Protein AF-A0A7G1NTZ8-F1 (afdb_monomer)

InterPro domains:
  IPR036514 SGNH hydrolase superfamily [G3DSA:3.40.50.1110] (1-209)

Radius of gyration: 17.46 Å; Cα contacts (8 Å, |Δi|>4): 372; chains: 1; bounding box: 44×35×49 Å

Nearest PDB structures (foldseek):
  1ese-assembly1_A  TM=9.972E-01  e=3.006E-27  Streptomyces scabiei
  4hyq-assembly1_A  TM=7.593E-01  e=2.719E-05  Streptomyces albidoflavus
  5mal-assembly2_B  TM=6.600E-01  e=2.632E-04  Streptomyces rimosus
  8ik1-assembly1_A  TM=7.245E-01  e=7.067E-02  Geobacillus sp. PA-3
  4e4p-assembly2_B  TM=4.024E-01  e=1.960E+00  Paenibacillus sp. JDR-2

Sequence (209 aa):
MVVGGMGGNTMGFTSILKQCSDELRKHPLLPGEPVDPDQPAGECRDFLEWEDGKAWLDYRLDQVEGDLEQTLMRMSYFAPDAERVLVGYPRLVPKNTTKCLTAAPGQTELPFADIPQDALPILGQAQKRLDDRMKKAAADNGADFVDLYANTGSNTACDGANRGIGGLTENSKLELFGQPIPWYGHPNEKGRDIQAKRVAAEIETVLNR

Organism: NCBI:txid68278

pLDDT: mean 97.48, std 1.76, range [86.88, 98.88]

Foldseek 3Di:
DAEDEDLCVLLVLLLLLQLQDPVSQPDVVSDDHNPDPVHDNQCSQVLCVDDPNVVSNVVSLVSSLVVLLVVLVVCCVVPVPDAAEYEADAQAAAPPLVLQVDPAVPDPAGLSHRGDSSCRVVSRVSSVSNLVSSVVSCVVSVHHYQRNHVVCNCQHSSVHVSHQWFGLQHFAPDDDPNHGDGSNRPGHPNVVVSSVVSVVVSVVVVVVD

Solvent-accessible surface area (backbone atoms only — not comparable to full-atom values): 11048 Å² total; per-residue (Å²): 104,49,75,51,66,80,45,57,72,64,47,32,53,52,13,54,50,24,24,21,12,70,70,53,66,72,40,81,88,56,66,75,56,36,81,51,77,88,53,59,26,84,48,32,42,59,42,50,71,36,73,69,41,28,52,48,53,53,51,22,50,54,50,27,32,55,54,47,40,53,49,52,52,48,45,44,70,79,37,70,88,41,54,42,36,44,35,48,60,64,29,58,54,38,92,64,58,74,45,41,78,44,44,32,81,97,50,88,58,34,26,57,57,76,40,41,78,81,28,45,63,55,55,36,48,53,52,50,53,49,49,54,37,52,50,47,34,24,57,81,65,76,26,46,69,43,66,30,38,83,72,20,62,71,24,6,28,38,37,41,87,51,29,12,23,29,19,38,75,36,72,39,93,50,66,58,99,90,38,64,39,50,32,63,59,35,64,34,74,59,25,46,51,51,49,52,55,51,50,51,52,48,50,54,53,65,75,71,107

Structure (mmCIF, N/CA/C/O backbone):
data_AF-A0A7G1NTZ8-F1
#
_entry.id   AF-A0A7G1NTZ8-F1
#
loop_
_atom_site.group_PDB
_atom_site.id
_atom_site.type_symbol
_atom_site.label_atom_id
_atom_site.label_alt_id
_atom_site.label_comp_id
_atom_site.label_asym_id
_atom_site.label_entity_id
_atom_site.label_seq_id
_atom_site.pdbx_PDB_ins_code
_atom_site.Cartn_x
_atom_site.Cartn_y
_atom_site.Cartn_z
_atom_site.occupancy
_atom_site.B_iso_or_equiv
_atom_site.auth_seq_id
_atom_site.auth_comp_id
_atom_site.auth_asym_id
_atom_site.auth_atom_id
_atom_site.pdbx_PDB_model_num
ATOM 1 N N . MET A 1 1 ? -10.316 -5.068 22.643 1.00 95.19 1 MET A N 1
ATOM 2 C CA . MET A 1 1 ? -9.806 -4.272 21.509 1.00 95.19 1 MET A CA 1
ATOM 3 C C . MET A 1 1 ? -9.320 -5.207 20.411 1.00 95.19 1 MET A C 1
ATOM 5 O O . MET A 1 1 ? -8.709 -6.223 20.725 1.00 95.19 1 MET A O 1
ATOM 9 N N . VAL A 1 2 ? -9.601 -4.870 19.156 1.00 97.81 2 VAL A N 1
ATOM 10 C CA . VAL A 1 2 ? -9.198 -5.576 17.936 1.00 97.81 2 VAL A CA 1
ATOM 11 C C . VAL A 1 2 ? -8.531 -4.561 17.010 1.00 97.81 2 VAL A C 1
ATOM 13 O O . VAL A 1 2 ? -9.113 -3.518 16.726 1.00 97.81 2 VAL A O 1
ATOM 16 N N . VAL A 1 3 ? -7.314 -4.859 16.552 1.00 98.44 3 VAL A N 1
ATOM 17 C CA . VAL A 1 3 ? -6.504 -3.964 15.712 1.00 98.44 3 VAL A CA 1
ATOM 18 C C . VAL A 1 3 ? -5.945 -4.754 14.537 1.00 98.44 3 VAL A C 1
ATOM 20 O O . VAL A 1 3 ? -5.370 -5.824 14.738 1.00 98.44 3 VAL A O 1
ATOM 23 N N . GLY A 1 4 ? -6.077 -4.241 13.317 1.00 97.62 4 GLY A N 1
ATOM 24 C CA . GLY A 1 4 ? -5.500 -4.904 12.149 1.00 97.62 4 GLY A CA 1
ATOM 25 C C . GLY A 1 4 ? -5.685 -4.135 10.850 1.00 97.62 4 GLY A C 1
ATOM 26 O O . GLY A 1 4 ? -6.557 -3.279 10.744 1.00 97.62 4 GLY A O 1
ATOM 27 N N . GLY A 1 5 ? -4.853 -4.455 9.859 1.00 97.00 5 GLY A N 1
ATOM 28 C CA . GLY A 1 5 ? -4.993 -3.982 8.483 1.00 97.00 5 GLY A CA 1
ATOM 29 C C . GLY A 1 5 ? -5.438 -5.121 7.571 1.00 97.00 5 GLY A C 1
ATOM 30 O O . GLY A 1 5 ? -4.893 -6.222 7.633 1.00 97.00 5 GLY A O 1
ATOM 31 N N . MET A 1 6 ? -6.438 -4.862 6.735 1.00 96.94 6 MET A N 1
ATOM 32 C CA . MET A 1 6 ? -7.024 -5.830 5.806 1.00 96.94 6 MET A CA 1
ATOM 33 C C . MET A 1 6 ? -7.650 -5.104 4.613 1.00 96.94 6 MET A C 1
ATOM 35 O O . MET A 1 6 ? -7.919 -3.910 4.686 1.00 96.94 6 MET A O 1
ATOM 39 N N . GLY A 1 7 ? -7.855 -5.822 3.508 1.00 96.69 7 GLY A N 1
ATOM 40 C CA . GLY A 1 7 ? -8.470 -5.288 2.287 1.00 96.69 7 GLY A CA 1
ATOM 41 C C . GLY A 1 7 ? -7.531 -5.219 1.082 1.00 96.69 7 GLY A C 1
ATOM 42 O O . GLY A 1 7 ? -7.989 -5.423 -0.032 1.00 96.69 7 GLY A O 1
ATOM 43 N N . GLY A 1 8 ? -6.215 -5.053 1.259 1.00 95.50 8 GLY A N 1
ATOM 44 C CA . GLY A 1 8 ? -5.268 -4.969 0.130 1.00 95.50 8 GLY A CA 1
ATOM 45 C C . GLY A 1 8 ? -5.264 -6.210 -0.777 1.00 95.50 8 GLY A C 1
ATOM 46 O O . GLY A 1 8 ? -5.228 -6.094 -2.002 1.00 95.50 8 GLY A O 1
ATOM 47 N N . ASN A 1 9 ? -5.393 -7.403 -0.188 1.00 97.19 9 ASN A N 1
ATOM 48 C CA . ASN A 1 9 ? -5.498 -8.658 -0.943 1.00 97.19 9 ASN A CA 1
ATOM 49 C C . ASN A 1 9 ? -6.877 -8.821 -1.603 1.00 97.19 9 ASN A C 1
ATOM 51 O O . ASN A 1 9 ? -6.952 -9.263 -2.747 1.00 97.19 9 ASN A O 1
ATOM 55 N N . THR A 1 10 ? -7.959 -8.406 -0.934 1.00 97.81 10 THR A N 1
ATOM 56 C CA . THR A 1 10 ? -9.302 -8.352 -1.537 1.00 97.81 10 THR A CA 1
ATOM 57 C C . THR A 1 10 ? -9.340 -7.363 -2.696 1.00 97.81 10 THR A C 1
ATOM 59 O O . THR A 1 10 ? -9.915 -7.666 -3.725 1.00 97.81 10 THR A O 1
ATOM 62 N N . MET A 1 11 ? -8.652 -6.226 -2.620 1.00 97.50 11 MET A N 1
ATOM 63 C CA . MET A 1 11 ? -8.509 -5.329 -3.767 1.00 97.50 11 MET A CA 1
ATOM 64 C C . MET A 1 11 ? -7.748 -6.003 -4.921 1.00 97.50 11 MET A C 1
ATOM 66 O O . MET A 1 11 ? -7.988 -5.703 -6.083 1.00 97.50 11 MET A O 1
ATOM 70 N N . GLY A 1 12 ? -6.847 -6.938 -4.609 1.00 97.69 12 GLY A N 1
ATOM 71 C CA . GLY A 1 12 ? -5.948 -7.551 -5.583 1.00 97.69 12 GLY A CA 1
ATOM 72 C C . GLY A 1 12 ? -4.733 -6.675 -5.875 1.00 97.69 12 GLY A C 1
ATOM 73 O O . GLY A 1 12 ? -4.271 -6.630 -7.010 1.00 97.69 12 GLY A O 1
ATOM 74 N N . PHE A 1 13 ? -4.197 -5.959 -4.878 1.00 97.88 13 PHE A N 1
ATOM 75 C CA . PHE A 1 13 ? -3.072 -5.048 -5.115 1.00 97.88 13 PHE A CA 1
ATOM 76 C C . PHE A 1 13 ? -1.828 -5.776 -5.660 1.00 97.88 13 PHE A C 1
ATOM 78 O O . PHE A 1 13 ? -1.110 -5.232 -6.492 1.00 97.88 13 PHE A O 1
ATOM 85 N N . THR A 1 14 ? -1.600 -7.035 -5.272 1.00 97.81 14 THR A N 1
ATOM 86 C CA . THR A 1 14 ? -0.524 -7.859 -5.849 1.00 97.81 14 THR A CA 1
ATOM 87 C C . THR A 1 14 ? -0.775 -8.206 -7.320 1.00 97.81 14 THR A C 1
ATOM 89 O O . THR A 1 14 ? 0.166 -8.182 -8.109 1.00 97.81 14 THR A O 1
ATOM 92 N N . SER A 1 15 ? -2.031 -8.443 -7.715 1.00 98.19 15 SER A N 1
ATOM 93 C CA . SER A 1 15 ? -2.428 -8.626 -9.118 1.00 98.19 15 SER A CA 1
ATOM 94 C C . SER A 1 15 ? -2.191 -7.372 -9.952 1.00 98.19 15 SER A C 1
ATOM 96 O O . SER A 1 15 ? -1.713 -7.475 -11.074 1.00 98.19 15 SER A O 1
ATOM 98 N N . ILE A 1 16 ? -2.436 -6.185 -9.387 1.00 98.06 16 ILE A N 1
ATOM 99 C CA . ILE A 1 16 ? -2.113 -4.903 -10.032 1.00 98.06 16 ILE A CA 1
ATOM 100 C C . ILE A 1 16 ? -0.597 -4.779 -10.253 1.00 98.06 16 ILE A C 1
ATOM 102 O O . ILE A 1 16 ? -0.157 -4.428 -11.344 1.00 98.06 16 ILE A O 1
ATOM 106 N N . LEU A 1 17 ? 0.218 -5.105 -9.244 1.00 98.31 17 LEU A N 1
ATOM 107 C CA . LEU A 1 17 ? 1.677 -5.065 -9.380 1.00 98.31 17 LEU A CA 1
ATOM 108 C C . LEU A 1 17 ? 2.179 -6.047 -10.451 1.00 98.31 17 LEU A C 1
ATOM 110 O O . LEU A 1 17 ? 3.007 -5.666 -11.273 1.00 98.31 17 LEU A O 1
ATOM 114 N N . LYS A 1 18 ? 1.648 -7.277 -10.487 1.00 98.44 18 LYS A N 1
ATOM 115 C CA . LYS A 1 18 ? 1.969 -8.271 -11.527 1.00 98.44 18 LYS A CA 1
ATOM 116 C C . LYS A 1 18 ? 1.444 -7.885 -12.909 1.00 98.44 18 LYS A C 1
ATOM 118 O O . LYS A 1 18 ? 2.081 -8.215 -13.907 1.00 98.44 18 LYS A O 1
ATOM 123 N N . GLN A 1 19 ? 0.322 -7.168 -12.988 1.00 98.06 19 GLN A N 1
ATOM 124 C CA . GLN A 1 19 ? -0.153 -6.619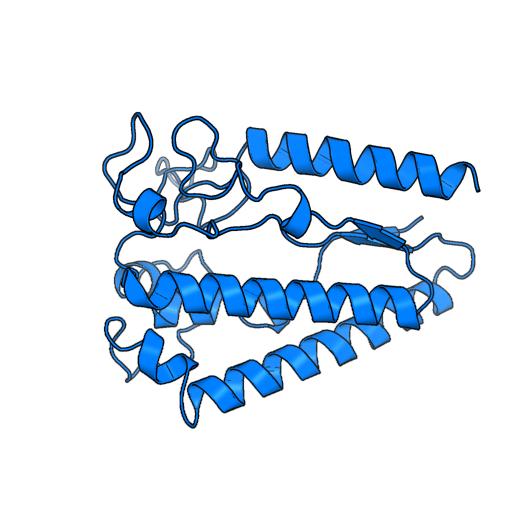 -14.255 1.00 98.06 19 GLN A CA 1
ATOM 125 C C . GLN A 1 19 ? 0.895 -5.685 -14.850 1.00 98.06 19 GLN A C 1
ATOM 127 O O . GLN A 1 19 ? 1.140 -5.762 -16.046 1.00 98.06 19 GLN A O 1
ATOM 132 N N . CYS A 1 20 ? 1.540 -4.872 -14.012 1.00 98.19 20 CYS A N 1
ATOM 133 C CA . CYS A 1 20 ? 2.494 -3.853 -14.434 1.00 98.19 20 CYS A CA 1
ATOM 134 C C . CYS A 1 20 ? 3.962 -4.298 -14.499 1.00 98.19 20 CYS A C 1
ATOM 136 O O . CYS A 1 20 ? 4.806 -3.462 -14.799 1.00 98.19 20 CYS A O 1
ATOM 138 N N . SER A 1 21 ? 4.302 -5.550 -14.190 1.00 98.50 21 SER A N 1
ATOM 139 C CA . SER A 1 21 ? 5.701 -5.986 -14.084 1.00 98.50 21 SER A CA 1
ATOM 140 C C . SER A 1 21 ? 5.871 -7.410 -14.594 1.00 98.50 21 SER A C 1
ATOM 142 O O . SER A 1 21 ? 5.361 -8.357 -13.989 1.00 98.50 21 SER A O 1
ATOM 144 N N . ASP A 1 22 ? 6.624 -7.567 -15.683 1.00 98.12 22 ASP A N 1
ATOM 145 C CA . ASP A 1 22 ? 6.989 -8.885 -16.202 1.00 98.12 22 ASP A CA 1
ATOM 146 C C . ASP A 1 22 ? 7.926 -9.603 -15.231 1.00 98.12 22 ASP A C 1
ATOM 148 O O . ASP A 1 22 ? 7.886 -10.829 -15.113 1.00 98.12 22 ASP A O 1
ATOM 152 N N . GLU A 1 23 ? 8.746 -8.852 -14.493 1.00 97.62 23 GLU A N 1
ATOM 153 C CA . GLU A 1 23 ? 9.580 -9.412 -13.439 1.00 97.62 23 GLU A CA 1
ATOM 154 C C . GLU A 1 23 ? 8.739 -10.038 -12.322 1.00 97.62 23 GLU A C 1
ATOM 156 O O . GLU A 1 23 ? 8.922 -11.211 -11.992 1.00 97.62 23 GLU A O 1
ATOM 161 N N . LEU A 1 24 ? 7.736 -9.328 -11.799 1.00 97.62 24 LEU A N 1
ATOM 162 C CA . LEU A 1 24 ? 6.866 -9.843 -10.740 1.00 97.62 24 LEU A CA 1
ATOM 163 C C . LEU A 1 24 ? 6.006 -11.034 -11.169 1.00 97.62 24 LEU A C 1
ATOM 165 O O . LEU A 1 24 ? 5.691 -11.874 -10.320 1.00 97.62 24 LEU A O 1
ATOM 169 N N . ARG A 1 25 ? 5.667 -11.170 -12.458 1.00 97.44 25 ARG A N 1
ATOM 170 C CA . ARG A 1 25 ? 4.986 -12.372 -12.981 1.00 97.44 25 ARG A CA 1
ATOM 171 C C . ARG A 1 25 ? 5.807 -13.649 -12.752 1.00 97.44 25 ARG A C 1
ATOM 173 O O . ARG A 1 25 ? 5.229 -14.723 -12.620 1.00 97.44 25 ARG A O 1
ATOM 180 N N . LYS A 1 26 ? 7.135 -13.545 -12.619 1.00 96.31 26 LYS A N 1
ATOM 181 C CA . LYS A 1 26 ? 8.047 -14.679 -12.377 1.00 96.31 26 LYS A CA 1
ATOM 182 C C . LYS A 1 26 ? 8.230 -15.018 -10.895 1.00 96.31 26 LYS A C 1
ATOM 184 O O . LYS A 1 26 ? 8.875 -16.019 -10.588 1.00 96.31 26 LYS A O 1
ATOM 189 N N . HIS A 1 27 ? 7.702 -14.214 -9.968 1.00 93.12 27 HIS A N 1
ATOM 190 C CA . HIS A 1 27 ? 7.901 -14.401 -8.528 1.00 93.12 27 HIS A CA 1
ATOM 191 C C . HIS A 1 27 ? 6.741 -15.183 -7.880 1.00 93.12 27 HIS A C 1
ATOM 193 O O . HIS A 1 27 ? 5.697 -14.596 -7.579 1.00 93.12 27 HIS A O 1
ATOM 199 N N . PRO A 1 28 ? 6.910 -16.487 -7.574 1.00 90.00 28 PRO A N 1
ATOM 200 C CA . PRO A 1 28 ? 5.832 -17.321 -7.033 1.00 90.00 28 PRO A CA 1
ATOM 201 C C . PRO A 1 28 ? 5.510 -17.027 -5.560 1.00 90.00 28 PRO A C 1
ATOM 203 O O . PRO A 1 28 ? 4.453 -17.411 -5.071 1.00 90.00 28 PRO A O 1
ATOM 206 N N . LEU A 1 29 ? 6.419 -16.363 -4.837 1.00 93.88 29 LEU A N 1
ATOM 207 C CA . LEU A 1 29 ? 6.232 -16.020 -3.422 1.00 93.88 29 LEU A CA 1
ATOM 208 C C . LEU A 1 29 ? 5.351 -14.782 -3.215 1.00 93.88 29 LEU A C 1
ATOM 210 O O . LEU A 1 29 ? 4.849 -14.577 -2.112 1.00 93.88 29 LEU A O 1
ATOM 214 N N . LEU A 1 30 ? 5.139 -13.979 -4.263 1.00 94.50 30 LEU A N 1
ATOM 215 C CA . LEU A 1 30 ? 4.138 -12.920 -4.268 1.00 94.50 30 LEU A 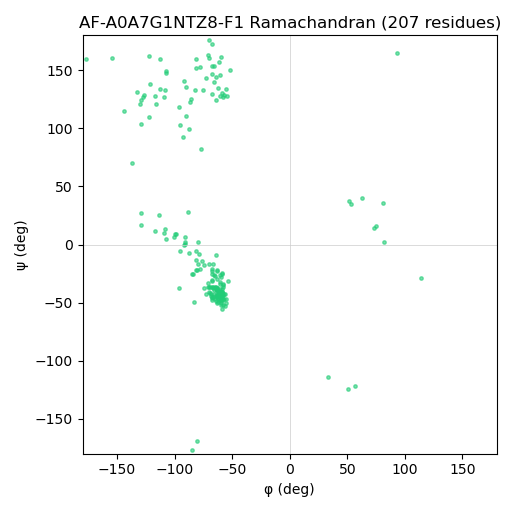CA 1
ATOM 216 C C . LEU A 1 30 ? 2.821 -13.517 -4.797 1.00 94.50 30 LEU A C 1
ATOM 218 O O . LEU A 1 30 ? 2.760 -13.864 -5.979 1.00 94.50 30 LEU A O 1
ATOM 222 N N . PRO A 1 31 ? 1.778 -13.683 -3.964 1.00 95.44 31 PRO A N 1
ATOM 223 C CA . PRO A 1 31 ? 0.554 -14.363 -4.376 1.00 95.44 31 PRO A CA 1
ATOM 224 C C . PRO A 1 31 ? -0.271 -13.546 -5.378 1.00 95.44 31 PRO A C 1
ATOM 226 O O . PRO A 1 31 ? -0.169 -12.319 -5.448 1.00 95.44 31 PRO A O 1
ATOM 229 N N . GLY A 1 32 ? -1.155 -14.242 -6.092 1.00 94.69 32 GLY A N 1
ATOM 230 C CA . GLY A 1 32 ? -2.027 -13.674 -7.120 1.00 94.69 32 GLY A CA 1
ATOM 231 C C . GLY A 1 32 ? -1.422 -13.768 -8.517 1.00 94.69 32 GLY A C 1
ATOM 232 O O . GLY A 1 32 ? -0.228 -14.005 -8.671 1.00 94.69 32 GLY A O 1
ATOM 233 N N . GLU A 1 33 ? -2.257 -13.567 -9.525 1.00 97.06 33 GLU A N 1
ATOM 234 C CA . GLU A 1 33 ? -1.882 -13.516 -10.943 1.00 97.06 33 GLU A CA 1
ATOM 235 C C . GLU A 1 33 ? -2.089 -12.091 -11.476 1.00 97.06 33 GLU A C 1
ATOM 237 O O . GLU A 1 33 ? -2.832 -11.333 -10.838 1.00 97.06 33 GLU A O 1
ATOM 242 N N . PRO A 1 34 ? -1.449 -11.685 -12.591 1.00 97.56 34 PRO A N 1
ATOM 243 C CA . PRO A 1 34 ? -1.855 -10.470 -13.302 1.00 97.56 34 PRO A CA 1
ATOM 244 C C . PRO A 1 34 ? -3.365 -10.497 -13.587 1.00 97.56 34 PRO A C 1
ATOM 246 O O . PRO A 1 34 ? -3.966 -11.564 -13.715 1.00 97.56 34 PRO A O 1
ATOM 249 N N . VAL A 1 35 ? -3.982 -9.317 -13.642 1.00 96.88 35 VAL A N 1
ATOM 250 C CA . VAL A 1 35 ? -5.431 -9.177 -13.865 1.00 96.88 35 VAL A CA 1
ATOM 251 C C . VAL A 1 35 ? -5.821 -9.741 -15.230 1.00 96.88 35 VAL A C 1
ATOM 253 O O . VAL A 1 35 ? -6.789 -10.490 -15.332 1.00 96.88 35 VAL A O 1
ATOM 256 N N . ASP A 1 36 ? -5.028 -9.408 -16.243 1.00 96.62 36 ASP A N 1
ATOM 257 C CA . ASP A 1 36 ? -5.078 -9.956 -17.586 1.00 96.62 36 ASP A CA 1
ATOM 258 C C . ASP A 1 36 ? -3.655 -10.412 -17.978 1.00 96.62 36 ASP A C 1
ATOM 260 O O . ASP A 1 36 ? -2.783 -9.572 -18.242 1.00 96.62 36 ASP A O 1
ATOM 264 N N . PRO A 1 37 ? -3.376 -11.731 -17.961 1.00 95.12 37 PRO A N 1
ATOM 265 C CA . PRO A 1 37 ? -2.052 -12.266 -18.272 1.00 95.12 37 PRO A CA 1
ATOM 266 C C . PRO A 1 37 ? -1.644 -12.075 -19.737 1.00 95.12 37 PRO A C 1
ATOM 268 O O . PRO A 1 37 ? -0.442 -12.071 -20.013 1.00 95.12 37 PRO A O 1
ATOM 271 N N . ASP A 1 38 ? -2.606 -11.908 -20.649 1.00 95.12 38 ASP A N 1
ATOM 272 C CA . ASP A 1 38 ? -2.346 -11.752 -22.082 1.00 95.12 38 ASP A CA 1
ATOM 273 C C . ASP A 1 38 ? -1.949 -10.305 -22.425 1.00 95.12 38 ASP A C 1
ATOM 275 O O . ASP A 1 38 ? -1.267 -10.061 -23.423 1.00 95.12 38 ASP A O 1
ATOM 279 N N . GLN A 1 39 ? -2.310 -9.346 -21.566 1.00 95.50 39 GLN A N 1
ATOM 280 C CA . GLN A 1 39 ? -1.920 -7.943 -21.697 1.00 95.50 39 GLN A CA 1
ATOM 281 C C . GLN A 1 39 ? -0.450 -7.711 -21.289 1.00 95.50 39 GLN A C 1
ATOM 283 O O . GLN A 1 39 ? -0.027 -8.156 -20.208 1.00 95.50 39 GLN A O 1
ATOM 288 N N . PRO A 1 40 ? 0.348 -6.982 -22.096 1.00 96.25 40 PRO A N 1
ATOM 289 C CA . PRO A 1 40 ? 1.741 -6.671 -21.775 1.00 96.25 40 PRO A CA 1
ATOM 290 C C . PRO A 1 40 ? 1.892 -5.804 -20.519 1.00 96.25 40 PRO A C 1
ATOM 292 O O . PRO A 1 40 ? 1.120 -4.870 -20.295 1.00 96.25 40 PRO A O 1
ATOM 295 N N . ALA A 1 41 ? 2.950 -6.031 -19.732 1.00 96.44 41 ALA A N 1
ATOM 296 C CA . ALA A 1 41 ? 3.227 -5.222 -18.541 1.00 96.44 41 ALA A CA 1
ATOM 297 C C . ALA A 1 41 ? 3.444 -3.729 -18.846 1.00 96.44 41 ALA A C 1
ATOM 299 O O . ALA A 1 41 ? 3.023 -2.863 -18.076 1.00 96.44 41 ALA A O 1
ATOM 300 N N . GLY A 1 42 ? 4.040 -3.428 -20.00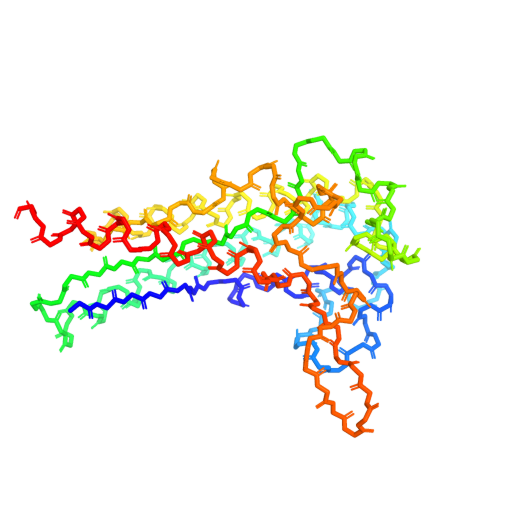3 1.00 95.38 42 GLY A N 1
ATOM 301 C CA . GLY A 1 42 ? 4.264 -2.061 -20.479 1.00 95.38 42 GLY A CA 1
ATOM 302 C C . GLY A 1 42 ? 2.984 -1.255 -20.732 1.00 95.38 42 GLY A C 1
ATOM 303 O O . GLY A 1 42 ? 3.029 -0.031 -20.674 1.00 95.38 42 GLY A O 1
ATOM 304 N N . GLU A 1 43 ? 1.847 -1.920 -20.955 1.00 95.69 43 GLU A N 1
ATOM 305 C CA . GLU A 1 43 ? 0.546 -1.294 -21.250 1.00 95.69 43 GLU A CA 1
ATOM 306 C C . GLU A 1 43 ? -0.354 -1.202 -20.001 1.00 95.69 43 GLU A C 1
ATOM 308 O O . GLU A 1 43 ? -1.523 -0.828 -20.073 1.00 95.69 43 GLU A O 1
ATOM 313 N N . CYS A 1 44 ? 0.192 -1.507 -18.817 1.00 95.62 44 CYS A N 1
ATOM 314 C CA . CYS A 1 44 ? -0.574 -1.583 -17.572 1.00 95.62 44 CYS A CA 1
ATOM 315 C C . CYS A 1 44 ? -1.312 -0.291 -17.211 1.00 95.62 44 CYS A C 1
ATOM 317 O O . CYS A 1 44 ? -2.405 -0.338 -16.647 1.00 95.62 44 CYS A O 1
ATOM 319 N N . ARG A 1 45 ? -0.719 0.868 -17.524 1.00 95.38 45 ARG A N 1
ATOM 320 C CA . ARG A 1 45 ? -1.367 2.161 -17.303 1.00 95.38 45 ARG A CA 1
ATOM 321 C C . ARG A 1 45 ? -2.689 2.226 -18.064 1.00 95.38 45 ARG A C 1
ATOM 323 O O . ARG A 1 45 ? -3.723 2.454 -17.444 1.00 95.38 45 ARG A O 1
ATOM 330 N N . ASP A 1 46 ? -2.638 2.003 -19.374 1.00 95.50 46 ASP A N 1
ATOM 331 C CA . ASP A 1 46 ? -3.813 2.087 -20.234 1.00 95.50 46 ASP A CA 1
ATOM 332 C C . ASP A 1 46 ? -4.846 1.033 -19.820 1.00 95.50 46 ASP A C 1
ATOM 334 O O . ASP A 1 46 ? -6.016 1.356 -19.627 1.00 95.50 46 ASP A O 1
ATOM 338 N N . PHE A 1 47 ? -4.410 -0.196 -19.544 1.00 95.25 47 PHE A N 1
ATOM 339 C CA . PHE A 1 47 ? -5.301 -1.243 -19.050 1.00 95.25 47 PHE A CA 1
ATOM 340 C C . PHE A 1 47 ? -6.064 -0.829 -17.777 1.00 95.25 47 PHE A C 1
ATOM 342 O O . PHE A 1 47 ? -7.277 -0.998 -17.700 1.00 95.25 47 PHE A O 1
ATOM 349 N N . LEU A 1 48 ? -5.388 -0.259 -16.773 1.00 94.81 48 LEU A N 1
ATOM 350 C CA . LEU A 1 48 ? -6.027 0.128 -15.506 1.00 94.81 48 LEU A CA 1
ATOM 351 C C . LEU A 1 48 ? -6.840 1.431 -15.593 1.00 94.81 48 LEU A C 1
ATOM 353 O O . LEU A 1 48 ? -7.694 1.673 -14.734 1.00 94.81 48 LEU A O 1
ATOM 357 N N . GLU A 1 49 ? -6.575 2.284 -16.585 1.00 93.88 49 GLU A N 1
ATOM 358 C CA . GLU A 1 49 ? -7.324 3.525 -16.817 1.00 93.88 49 GLU A CA 1
ATOM 359 C C . GLU A 1 49 ? -8.595 3.311 -17.653 1.00 93.88 49 GLU A C 1
ATOM 361 O O . GLU A 1 49 ? -9.552 4.079 -17.502 1.00 93.88 49 GLU A O 1
ATOM 366 N N . TRP A 1 50 ? -8.644 2.267 -18.485 1.00 92.56 50 TRP A N 1
ATOM 367 C CA . TRP A 1 50 ? -9.698 2.071 -19.483 1.00 92.56 50 TRP A CA 1
ATOM 368 C C . TRP A 1 50 ? -10.450 0.740 -19.332 1.00 92.56 50 TRP A C 1
ATOM 370 O O . TRP A 1 50 ? -10.014 -0.173 -18.638 1.00 92.56 50 TRP A O 1
ATOM 380 N N . GLU A 1 51 ? -11.628 0.686 -19.967 1.00 86.88 51 GLU A N 1
ATOM 381 C CA . GLU A 1 51 ? -12.476 -0.501 -20.177 1.00 86.88 51 GLU A CA 1
ATOM 382 C C . GLU A 1 51 ? -12.432 -1.541 -19.039 1.00 86.88 51 GLU A C 1
ATOM 384 O O . GLU A 1 51 ? -12.882 -1.257 -17.922 1.00 86.88 51 GLU A O 1
ATOM 389 N N . ASP A 1 52 ? -11.909 -2.733 -19.324 1.00 92.38 52 ASP A N 1
ATOM 390 C CA . ASP A 1 52 ? -11.984 -3.900 -18.451 1.00 92.38 52 ASP A CA 1
ATOM 391 C C . ASP A 1 52 ? -11.128 -3.759 -17.190 1.00 92.38 52 ASP A C 1
ATOM 393 O O . ASP A 1 52 ? -11.590 -4.103 -16.101 1.00 92.38 52 ASP A O 1
ATOM 397 N N . GLY A 1 53 ? -9.914 -3.207 -17.282 1.00 94.56 53 GLY A N 1
ATOM 398 C CA . GLY A 1 53 ? -9.051 -3.039 -16.110 1.00 94.56 53 GLY A CA 1
ATOM 399 C C . GLY A 1 53 ? -9.564 -1.955 -15.162 1.00 94.56 53 GLY A C 1
ATOM 400 O O . GLY A 1 53 ? -9.541 -2.140 -13.938 1.00 94.56 53 GLY A O 1
ATOM 401 N N . LYS A 1 54 ? -10.137 -0.868 -15.697 1.00 95.50 54 LYS A N 1
ATOM 402 C CA . LYS A 1 54 ? -10.846 0.129 -14.884 1.00 95.50 54 LYS A CA 1
ATOM 403 C C . LYS A 1 54 ? -12.082 -0.469 -14.210 1.00 95.50 54 LYS A C 1
ATOM 405 O O . LYS A 1 54 ? -12.269 -0.270 -13.007 1.00 95.50 54 LYS A O 1
ATOM 410 N N . ALA A 1 55 ? -12.926 -1.177 -14.963 1.00 97.00 55 ALA A N 1
ATOM 411 C CA . ALA A 1 55 ? -14.134 -1.803 -14.427 1.00 97.00 55 ALA A CA 1
ATOM 412 C C . ALA A 1 55 ? -13.796 -2.848 -13.353 1.00 97.00 55 ALA A C 1
ATOM 414 O O . ALA A 1 55 ? -14.440 -2.888 -12.302 1.00 97.00 55 ALA A O 1
ATOM 415 N N . TRP A 1 56 ? -12.741 -3.635 -13.574 1.00 97.81 56 TRP A N 1
ATOM 416 C CA . TRP A 1 56 ? -12.204 -4.572 -12.595 1.00 97.81 56 TRP A CA 1
ATOM 417 C C . TRP A 1 56 ? -11.766 -3.851 -11.318 1.00 97.81 56 TRP A C 1
ATOM 419 O O . TRP A 1 56 ? -12.199 -4.226 -10.231 1.00 97.81 56 TRP A O 1
ATOM 429 N N . LEU A 1 57 ? -10.972 -2.781 -11.423 1.00 97.56 57 LEU A N 1
ATOM 430 C CA . LEU A 1 57 ? -10.500 -2.031 -10.256 1.00 97.56 57 LEU A CA 1
ATOM 431 C C . LEU A 1 57 ? -11.662 -1.433 -9.450 1.00 97.56 57 LEU A C 1
ATOM 433 O O . LEU A 1 57 ? -11.659 -1.498 -8.219 1.00 97.56 57 LEU A O 1
ATOM 437 N N . ASP A 1 58 ? -12.651 -0.860 -10.139 1.00 97.38 58 ASP A N 1
ATOM 438 C CA . ASP A 1 58 ? -13.851 -0.292 -9.523 1.00 97.38 58 ASP A CA 1
ATOM 439 C C . ASP A 1 58 ? -14.637 -1.383 -8.770 1.00 97.38 58 ASP A C 1
ATOM 441 O O . ASP A 1 58 ? -14.930 -1.221 -7.584 1.00 97.38 58 ASP A O 1
ATOM 445 N N . TYR A 1 59 ? -14.853 -2.541 -9.402 1.00 98.12 59 TYR A N 1
ATOM 446 C CA . TYR A 1 59 ? -15.502 -3.696 -8.779 1.00 98.12 59 TYR A CA 1
ATOM 447 C C . TYR A 1 59 ? -14.751 -4.205 -7.541 1.00 98.12 59 TYR A C 1
ATOM 449 O O . TYR A 1 59 ? -15.361 -4.445 -6.499 1.00 98.12 59 TYR A O 1
ATOM 457 N N . ARG A 1 60 ? -13.421 -4.347 -7.613 1.00 98.44 60 ARG A N 1
ATOM 458 C CA . ARG A 1 60 ? -12.615 -4.823 -6.476 1.00 98.44 60 ARG A CA 1
ATOM 459 C C . ARG A 1 60 ? -12.656 -3.855 -5.298 1.00 98.44 60 ARG A C 1
ATOM 461 O O . ARG A 1 60 ? -12.683 -4.300 -4.155 1.00 98.44 60 ARG A O 1
ATOM 468 N N . LEU A 1 61 ? -12.678 -2.548 -5.550 1.00 98.12 61 LEU A N 1
ATOM 469 C CA . LEU A 1 61 ? -12.809 -1.543 -4.493 1.00 98.12 61 LEU A CA 1
ATOM 470 C C . LEU A 1 61 ? -14.178 -1.596 -3.805 1.00 98.12 61 LEU A C 1
ATOM 472 O O . LEU A 1 61 ? -14.238 -1.443 -2.586 1.00 98.12 61 LEU A O 1
ATOM 476 N N . ASP A 1 62 ? -15.248 -1.850 -4.555 1.00 98.00 62 ASP A N 1
ATOM 477 C CA . ASP A 1 62 ? -16.584 -2.026 -3.979 1.00 98.00 62 ASP A CA 1
ATOM 478 C C . ASP A 1 62 ? -16.678 -3.340 -3.177 1.00 98.00 62 ASP A C 1
ATOM 480 O O . ASP A 1 62 ? -17.258 -3.364 -2.091 1.00 98.00 62 ASP A O 1
ATOM 484 N N . GLN A 1 63 ? -16.023 -4.416 -3.639 1.00 98.44 63 GLN A N 1
ATOM 485 C CA . GLN A 1 63 ? -15.885 -5.651 -2.854 1.00 98.44 63 GLN A CA 1
ATOM 486 C C . GLN A 1 63 ? -15.129 -5.428 -1.541 1.00 98.44 63 GLN A C 1
ATOM 488 O O . GLN A 1 63 ? -15.541 -5.945 -0.508 1.00 98.44 63 GLN A O 1
ATOM 493 N N . VAL A 1 64 ? -14.041 -4.649 -1.560 1.00 98.44 64 VAL A N 1
ATOM 494 C CA . VAL A 1 64 ? -13.293 -4.313 -0.340 1.00 98.44 64 VAL A CA 1
ATOM 495 C C . VAL A 1 64 ? -14.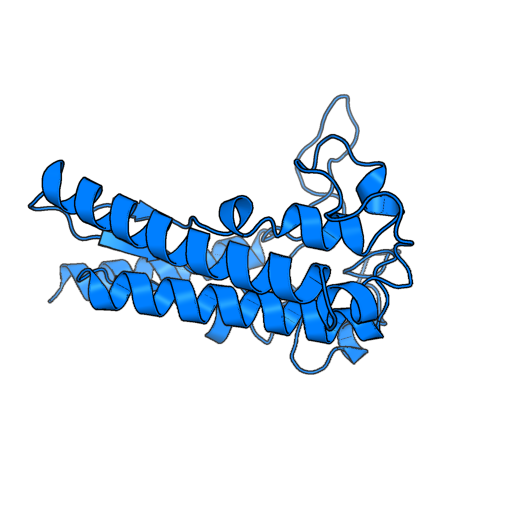183 -3.606 0.674 1.00 98.44 64 VAL A C 1
ATOM 497 O O . VAL A 1 64 ? -14.148 -3.970 1.846 1.00 98.44 64 VAL A O 1
ATOM 500 N N . GLU A 1 65 ? -14.965 -2.613 0.246 1.00 97.38 65 GLU A N 1
ATOM 501 C CA . GLU A 1 65 ? -15.882 -1.896 1.139 1.00 97.38 65 GLU A CA 1
ATOM 502 C C . GLU A 1 65 ? -16.872 -2.873 1.792 1.00 97.38 65 GLU A C 1
ATOM 504 O O . GLU A 1 65 ? -16.915 -2.963 3.018 1.00 97.38 65 GLU A O 1
ATOM 509 N N . GLY A 1 66 ? -17.559 -3.699 0.994 1.00 98.12 66 GLY A N 1
ATOM 510 C CA . GLY A 1 66 ? -18.525 -4.674 1.510 1.00 98.12 66 GLY A CA 1
ATOM 511 C C . GLY A 1 66 ? -17.918 -5.754 2.420 1.00 98.12 66 GLY A C 1
ATOM 512 O O . GLY A 1 66 ? -18.530 -6.145 3.418 1.00 98.12 66 GLY A O 1
ATOM 513 N N . ASP A 1 67 ? -16.708 -6.235 2.123 1.00 98.56 67 ASP A N 1
ATOM 514 C CA . ASP A 1 67 ? -16.008 -7.220 2.959 1.00 98.56 67 ASP A CA 1
ATOM 515 C C . ASP A 1 67 ? -15.548 -6.613 4.296 1.00 98.56 67 ASP A C 1
ATOM 517 O O . ASP A 1 67 ? -15.603 -7.274 5.343 1.00 98.56 67 ASP A O 1
ATOM 521 N N . LEU A 1 68 ? -15.116 -5.347 4.286 1.00 98.56 68 LEU A N 1
ATOM 522 C CA . LEU A 1 68 ? -14.741 -4.615 5.496 1.00 98.56 68 LEU A CA 1
ATOM 523 C C . LEU A 1 68 ? -15.958 -4.347 6.382 1.00 98.56 68 LEU A C 1
ATOM 525 O O . LEU A 1 68 ? -15.888 -4.621 7.581 1.00 98.56 68 LEU A O 1
ATOM 529 N N . GLU A 1 69 ? -17.075 -3.890 5.811 1.00 98.06 69 GLU A N 1
ATOM 530 C CA . GLU A 1 69 ? -18.339 -3.711 6.539 1.00 98.06 69 GLU A CA 1
ATOM 531 C C . GLU A 1 69 ? -18.766 -5.015 7.223 1.00 98.06 69 GLU A C 1
ATOM 533 O O . GLU A 1 69 ? -18.988 -5.056 8.436 1.00 98.06 69 GLU A O 1
ATOM 538 N N . GLN A 1 70 ? -18.794 -6.125 6.476 1.00 98.19 70 GLN A N 1
ATOM 539 C CA . GLN A 1 70 ? -19.130 -7.437 7.031 1.00 98.19 70 GLN A CA 1
ATOM 540 C C . GLN A 1 70 ? -18.185 -7.863 8.153 1.00 98.19 70 GLN A C 1
ATOM 542 O O . GLN A 1 70 ? -18.627 -8.421 9.163 1.00 98.19 70 GLN A O 1
ATOM 547 N N . THR A 1 71 ? -16.888 -7.609 7.999 1.00 98.19 71 THR A N 1
ATOM 548 C CA . THR A 1 71 ? -15.894 -7.955 9.014 1.00 98.19 71 THR A CA 1
ATOM 549 C C . THR A 1 71 ? -16.090 -7.136 10.290 1.00 98.19 71 THR A C 1
ATOM 551 O O . THR A 1 71 ? -16.119 -7.707 11.382 1.00 98.19 71 THR A O 1
ATOM 554 N N . LEU A 1 72 ? -16.300 -5.824 10.174 1.00 98.00 72 LEU A N 1
ATOM 555 C CA . LEU A 1 72 ? -16.514 -4.929 11.315 1.00 98.00 72 LEU A CA 1
ATOM 556 C C . LEU A 1 72 ? -17.835 -5.214 12.044 1.00 98.00 72 LEU A C 1
ATOM 558 O O . LEU A 1 72 ? -17.867 -5.168 13.280 1.00 98.00 72 LEU A O 1
ATOM 562 N N . MET A 1 73 ? -18.897 -5.573 11.312 1.00 97.00 73 MET A N 1
ATOM 563 C CA . MET A 1 73 ? -20.156 -6.051 11.895 1.00 97.00 73 MET A CA 1
ATOM 564 C C . MET A 1 73 ? -19.958 -7.363 12.663 1.00 97.00 73 MET A C 1
ATOM 566 O O . MET A 1 73 ? -20.425 -7.500 13.793 1.00 97.00 73 MET A O 1
ATOM 570 N N . ARG A 1 74 ? -19.216 -8.325 12.097 1.00 97.88 74 ARG A N 1
ATOM 571 C CA . ARG A 1 74 ? -18.905 -9.593 12.780 1.00 97.88 74 ARG A CA 1
ATOM 572 C C . ARG A 1 74 ? -18.066 -9.374 14.036 1.00 97.88 74 ARG A C 1
ATOM 574 O O . ARG A 1 74 ? -18.327 -10.025 15.042 1.00 97.88 74 ARG A O 1
ATOM 581 N N . MET A 1 75 ? -17.100 -8.456 14.008 1.00 97.50 75 MET A N 1
ATOM 582 C CA . MET A 1 75 ? -16.337 -8.084 15.205 1.00 97.50 75 MET A CA 1
ATOM 583 C C . MET A 1 75 ? -17.260 -7.556 16.306 1.00 97.50 75 MET A C 1
ATOM 585 O O . MET A 1 75 ? -17.142 -8.004 17.440 1.00 97.50 75 MET A O 1
ATOM 589 N N . SER A 1 76 ? -18.214 -6.681 15.970 1.00 96.25 76 SER A N 1
ATOM 590 C CA . SER A 1 76 ? -19.210 -6.190 16.933 1.00 96.25 76 SER A CA 1
ATOM 591 C C . SER A 1 76 ? -20.119 -7.307 17.458 1.00 96.25 76 SER A C 1
ATOM 593 O O . SER A 1 76 ? -20.433 -7.334 18.641 1.00 96.25 76 SER A O 1
ATOM 595 N N . TYR A 1 77 ? -20.494 -8.274 16.620 1.00 97.75 77 TYR A N 1
ATOM 596 C CA . TYR A 1 77 ? -21.303 -9.411 17.055 1.00 97.75 77 TYR A CA 1
ATOM 597 C C . TYR A 1 77 ? -20.557 -10.345 18.025 1.00 97.75 77 TYR A C 1
ATOM 599 O O . TYR A 1 77 ? -21.101 -10.732 19.057 1.00 97.75 77 TYR A O 1
ATOM 607 N N . PHE A 1 78 ? -19.319 -10.731 17.700 1.00 98.50 78 PHE A N 1
ATOM 608 C CA . PHE A 1 78 ? -18.552 -11.700 18.494 1.00 98.50 78 PHE A CA 1
ATOM 609 C C . PHE A 1 78 ? -17.822 -11.080 19.689 1.00 98.50 78 PHE A C 1
ATOM 611 O O . PHE A 1 78 ? -17.533 -11.782 20.656 1.00 98.50 78 PHE A O 1
ATOM 618 N N . ALA A 1 79 ? -17.503 -9.791 19.619 1.00 98.00 79 ALA A N 1
ATOM 619 C CA . ALA A 1 79 ? -16.814 -9.049 20.663 1.00 98.00 79 ALA A CA 1
ATOM 620 C C . ALA A 1 79 ? -17.484 -7.672 20.844 1.00 98.00 79 ALA A C 1
ATOM 622 O O . ALA A 1 79 ? -16.892 -6.653 20.484 1.00 98.00 79 ALA A O 1
ATOM 623 N N . PRO A 1 80 ? -18.718 -7.627 21.386 1.00 96.94 80 PRO A N 1
ATOM 624 C CA . PRO A 1 80 ? -19.517 -6.399 21.471 1.00 96.94 80 PRO A CA 1
ATOM 625 C C . PRO A 1 80 ? -18.856 -5.283 22.282 1.00 96.94 80 PRO A C 1
ATOM 627 O O . PRO A 1 80 ? -19.055 -4.113 21.971 1.00 96.94 80 PRO A O 1
ATOM 630 N N . ASP A 1 81 ? -18.016 -5.638 23.254 1.00 96.88 81 ASP A N 1
ATOM 631 C CA . ASP A 1 81 ? -17.293 -4.683 24.102 1.00 96.88 81 ASP A CA 1
ATOM 632 C C . ASP A 1 81 ? -15.909 -4.305 23.540 1.00 96.88 81 ASP A C 1
ATOM 634 O O . ASP A 1 81 ? -15.127 -3.605 24.187 1.00 96.88 81 ASP A O 1
ATOM 638 N N . ALA A 1 82 ? -15.529 -4.824 22.367 1.00 97.50 82 ALA A N 1
ATOM 639 C CA . ALA A 1 82 ? -14.214 -4.562 21.807 1.00 97.50 82 ALA A CA 1
ATOM 640 C C . ALA A 1 82 ? -14.184 -3.270 20.993 1.00 97.50 82 ALA A C 1
ATOM 642 O O . ALA A 1 82 ? -14.853 -3.137 19.971 1.00 97.50 82 ALA A O 1
ATOM 643 N N . GLU A 1 83 ? -13.252 -2.397 21.364 1.00 98.00 83 GLU A N 1
ATOM 644 C CA . GLU A 1 83 ? -12.820 -1.317 20.484 1.00 98.00 83 GLU A CA 1
ATOM 645 C C . GLU A 1 83 ? -12.193 -1.858 19.203 1.00 98.00 83 GLU A C 1
ATOM 647 O O . GLU A 1 83 ? -11.380 -2.786 19.261 1.00 98.00 83 GLU A O 1
ATOM 652 N N . ARG A 1 84 ? -12.574 -1.299 18.054 1.00 98.12 84 ARG A N 1
ATOM 653 C CA . ARG A 1 84 ? -12.175 -1.772 16.722 1.00 98.12 84 ARG A CA 1
ATOM 654 C C . ARG A 1 84 ? -11.352 -0.688 16.044 1.00 98.12 84 ARG A C 1
ATOM 656 O O . ARG A 1 84 ? -11.854 0.408 15.837 1.00 98.12 84 ARG A O 1
ATOM 663 N N . VAL A 1 85 ? -10.115 -1.017 15.680 1.00 98.69 85 VAL A N 1
ATOM 664 C CA . VAL A 1 85 ? -9.184 -0.099 15.016 1.00 98.69 85 VAL A CA 1
ATOM 665 C C . VAL A 1 85 ? -8.743 -0.706 13.685 1.00 98.69 85 VAL A C 1
ATOM 667 O O . VAL A 1 85 ? -7.997 -1.692 13.653 1.00 98.69 85 VAL A O 1
ATOM 670 N N . LEU A 1 86 ? -9.195 -0.119 12.578 1.00 98.81 86 LEU A N 1
ATOM 671 C CA . LEU A 1 86 ? -8.772 -0.498 11.233 1.00 98.81 86 LEU A CA 1
ATOM 672 C C . LEU A 1 86 ? -7.502 0.275 10.859 1.00 98.81 86 LEU A C 1
ATOM 674 O O . LEU A 1 86 ? -7.469 1.503 10.862 1.00 98.81 86 LEU A O 1
ATOM 678 N N . VAL A 1 87 ? -6.435 -0.443 10.524 1.00 98.88 87 VAL A N 1
ATOM 679 C CA . VAL A 1 87 ? -5.146 0.152 10.159 1.00 98.88 87 VAL A CA 1
ATOM 680 C C . VAL A 1 87 ? -5.041 0.247 8.639 1.00 98.88 87 VAL A C 1
ATOM 682 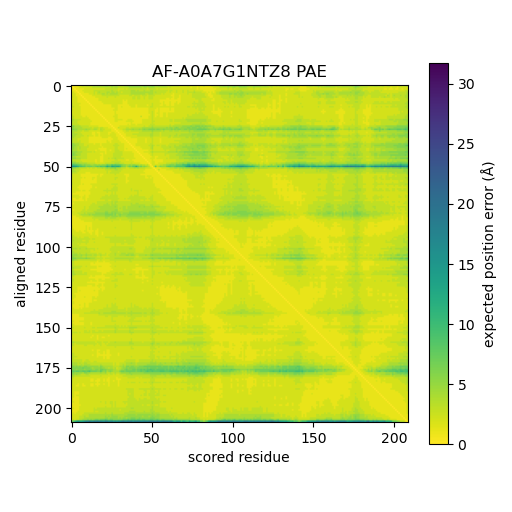O O . VAL A 1 87 ? -5.057 -0.775 7.952 1.00 98.88 87 VAL A O 1
ATOM 685 N N . GLY A 1 88 ? -4.926 1.470 8.112 1.00 98.81 88 GLY A N 1
ATOM 686 C CA . GLY A 1 88 ? -4.692 1.725 6.689 1.00 98.81 88 GLY A CA 1
ATOM 687 C C . GLY A 1 88 ? -3.305 1.272 6.226 1.00 98.81 88 GLY A C 1
ATOM 688 O O . GLY A 1 88 ? -2.452 0.906 7.029 1.00 98.81 88 GLY A O 1
ATOM 689 N N . TYR A 1 89 ? -3.044 1.320 4.921 1.00 98.81 89 TYR A N 1
ATOM 690 C CA . TYR A 1 89 ? -1.733 0.969 4.362 1.00 98.81 89 TYR A CA 1
ATOM 691 C C . TYR A 1 89 ? -0.823 2.205 4.238 1.00 98.81 89 TYR A C 1
ATOM 693 O O . TYR A 1 89 ? -1.296 3.273 3.848 1.00 98.81 89 TYR A O 1
ATOM 701 N N . PRO A 1 90 ? 0.489 2.100 4.529 1.00 98.81 90 PRO A N 1
ATOM 702 C CA . PRO A 1 90 ? 1.424 3.191 4.282 1.00 98.81 90 PRO A CA 1
ATOM 703 C C . PRO A 1 90 ? 1.600 3.423 2.779 1.00 98.81 90 PRO A C 1
ATOM 705 O O . PRO A 1 90 ? 1.567 2.493 1.976 1.00 98.81 90 PRO A O 1
ATOM 708 N N . ARG A 1 91 ? 1.806 4.678 2.395 1.00 98.88 91 ARG A N 1
ATOM 709 C CA . ARG A 1 91 ? 1.889 5.127 1.010 1.00 98.88 91 ARG A CA 1
ATOM 710 C C . ARG A 1 91 ? 3.093 4.523 0.286 1.00 98.88 91 ARG A C 1
ATOM 712 O O . ARG A 1 91 ? 4.233 4.716 0.699 1.00 98.88 91 ARG A O 1
ATOM 719 N N . LEU A 1 92 ? 2.832 3.857 -0.837 1.00 98.75 92 LEU A N 1
ATOM 720 C CA . LEU A 1 92 ? 3.842 3.198 -1.668 1.00 98.75 92 LEU A CA 1
ATOM 721 C C . LEU A 1 92 ? 4.521 4.169 -2.632 1.00 98.75 92 LEU A C 1
ATOM 723 O O . LEU A 1 92 ? 5.748 4.207 -2.702 1.00 98.75 92 LEU A O 1
ATOM 727 N N . VAL A 1 93 ? 3.721 4.957 -3.359 1.00 98.75 93 VAL A N 1
ATOM 728 C CA . VAL A 1 93 ? 4.181 5.868 -4.417 1.00 98.75 93 VAL A CA 1
ATOM 729 C C . VAL A 1 93 ? 4.044 7.325 -3.952 1.00 98.75 93 VAL A C 1
ATOM 731 O O . VAL A 1 93 ? 2.951 7.741 -3.541 1.00 98.75 93 VAL A O 1
ATOM 734 N N . PRO A 1 94 ? 5.107 8.150 -4.008 1.00 98.50 94 PRO A N 1
ATOM 735 C CA . PRO A 1 94 ? 5.028 9.558 -3.624 1.00 98.50 94 PRO A CA 1
ATOM 736 C C . PRO A 1 94 ? 4.233 10.379 -4.643 1.00 98.50 94 PRO A C 1
ATOM 738 O O . PRO A 1 94 ? 4.047 9.983 -5.787 1.00 98.50 94 PRO A O 1
ATOM 741 N N . LYS A 1 95 ? 3.796 11.586 -4.251 1.00 97.75 95 LYS A N 1
ATOM 742 C CA . LYS A 1 95 ? 3.125 12.515 -5.185 1.00 97.75 95 LYS A CA 1
ATOM 743 C C . LYS A 1 95 ? 4.038 12.894 -6.354 1.00 97.75 95 LYS A C 1
ATOM 745 O O . LYS A 1 95 ? 3.569 13.039 -7.474 1.00 97.75 95 LYS A O 1
ATOM 750 N N . ASN A 1 96 ? 5.328 13.079 -6.074 1.00 98.12 96 ASN A N 1
ATOM 751 C CA . ASN A 1 96 ? 6.333 13.311 -7.099 1.00 98.12 96 ASN A CA 1
ATOM 752 C C . ASN A 1 96 ? 6.963 11.976 -7.520 1.00 98.12 96 ASN A C 1
ATOM 754 O O . ASN A 1 96 ? 7.932 11.535 -6.899 1.00 98.12 96 ASN A O 1
ATOM 758 N N . THR A 1 97 ? 6.419 11.350 -8.563 1.00 98.44 97 THR A N 1
ATOM 759 C CA . THR A 1 97 ? 6.887 10.046 -9.056 1.00 98.44 97 THR A CA 1
ATOM 760 C C . THR A 1 97 ? 8.287 10.096 -9.656 1.00 98.44 97 THR A C 1
ATOM 762 O O . THR A 1 97 ? 8.930 9.056 -9.739 1.00 98.44 97 THR A O 1
ATOM 7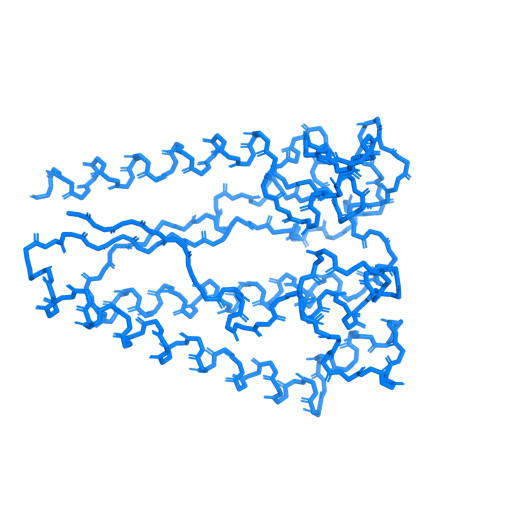65 N N . THR A 1 98 ? 8.827 11.272 -10.005 1.00 98.44 98 THR A N 1
ATOM 766 C CA . THR A 1 98 ? 10.203 11.368 -10.532 1.00 98.44 98 THR A CA 1
ATOM 767 C C . THR A 1 98 ? 11.252 10.916 -9.519 1.00 98.44 98 THR A C 1
ATOM 769 O O . THR A 1 98 ? 12.326 10.479 -9.914 1.00 98.44 98 THR A O 1
ATOM 772 N N . LYS A 1 99 ? 10.926 10.919 -8.218 1.00 98.38 99 LYS A N 1
ATOM 773 C CA . LYS A 1 99 ? 11.778 10.322 -7.180 1.00 98.38 99 LYS A CA 1
ATOM 774 C C . LYS A 1 99 ? 12.015 8.821 -7.383 1.00 98.38 99 LYS A C 1
ATOM 776 O O . LYS A 1 99 ? 13.020 8.303 -6.916 1.00 98.38 99 LYS A O 1
ATOM 781 N N . CYS A 1 100 ? 11.098 8.126 -8.054 1.00 98.56 100 CYS A N 1
ATOM 782 C CA . CYS A 1 100 ? 11.185 6.689 -8.308 1.00 98.56 100 CYS A CA 1
ATOM 783 C C . CYS A 1 100 ? 12.134 6.336 -9.462 1.00 98.56 100 CYS A C 1
ATOM 785 O O . CYS A 1 100 ? 12.449 5.167 -9.641 1.00 98.56 100 CYS A O 1
ATOM 787 N N . LEU A 1 101 ? 12.632 7.335 -10.202 1.00 98.19 101 LEU A N 1
ATOM 788 C CA . LEU A 1 101 ? 13.614 7.161 -11.279 1.00 98.19 101 LEU A CA 1
ATOM 789 C C . LEU A 1 101 ? 15.050 7.002 -10.764 1.00 98.19 101 LEU A C 1
ATOM 791 O O . LEU A 1 101 ? 15.994 6.948 -11.548 1.00 98.19 101 LEU A O 1
ATOM 795 N N . THR A 1 102 ? 15.249 6.994 -9.448 1.00 98.06 102 THR A N 1
ATOM 796 C CA . THR A 1 102 ? 16.559 6.809 -8.828 1.00 98.06 102 THR A CA 1
ATOM 797 C C . THR A 1 102 ? 16.487 5.668 -7.825 1.00 98.06 102 THR A C 1
ATOM 799 O O . THR A 1 102 ? 15.620 5.654 -6.950 1.00 98.06 102 THR A O 1
ATOM 802 N N . ALA A 1 103 ? 17.416 4.719 -7.947 1.00 98.38 103 ALA A N 1
ATOM 803 C CA . ALA A 1 103 ? 17.583 3.643 -6.982 1.00 98.38 103 ALA A CA 1
ATOM 804 C C . ALA A 1 103 ? 17.913 4.212 -5.593 1.00 98.38 103 ALA A C 1
ATOM 806 O O . ALA A 1 103 ? 18.586 5.240 -5.453 1.00 98.38 103 ALA A O 1
ATOM 807 N N . ALA A 1 104 ? 17.437 3.550 -4.540 1.00 98.31 104 ALA A N 1
ATOM 808 C CA . ALA A 1 104 ? 17.775 3.963 -3.185 1.00 98.31 104 ALA A CA 1
ATOM 809 C C . ALA A 1 104 ? 19.284 3.765 -2.913 1.00 98.31 104 ALA A C 1
ATOM 811 O O . ALA A 1 104 ? 19.907 2.891 -3.514 1.00 98.31 104 ALA A O 1
ATOM 812 N N . PRO A 1 105 ? 19.901 4.527 -1.989 1.00 98.12 105 PRO A N 1
ATOM 813 C CA . PRO A 1 105 ? 21.311 4.339 -1.655 1.00 98.12 105 PRO A CA 1
ATOM 814 C C . PRO A 1 105 ? 21.622 2.890 -1.259 1.00 98.12 105 PRO A C 1
ATOM 816 O O . PRO A 1 105 ? 20.961 2.328 -0.383 1.00 98.12 105 PRO A O 1
ATOM 819 N N . GLY A 1 106 ? 22.630 2.303 -1.907 1.00 96.88 106 GLY A N 1
ATOM 820 C CA . GLY A 1 106 ? 23.022 0.904 -1.712 1.00 96.88 106 GLY A CA 1
ATOM 821 C C . GLY A 1 106 ? 22.191 -0.118 -2.495 1.00 96.88 106 GLY A C 1
ATOM 822 O O . GLY A 1 106 ? 22.442 -1.308 -2.348 1.00 96.88 106 GLY A O 1
ATOM 823 N N . GLN A 1 107 ? 21.232 0.322 -3.314 1.00 97.81 107 GLN A N 1
ATOM 824 C CA . GLN A 1 107 ? 20.459 -0.527 -4.223 1.00 97.81 107 GLN A CA 1
ATOM 825 C C . GLN A 1 107 ? 20.887 -0.296 -5.674 1.00 97.81 107 GLN A C 1
ATOM 827 O O . GLN A 1 107 ? 21.299 0.807 -6.037 1.00 97.81 107 GLN A O 1
ATOM 832 N N . THR A 1 108 ? 20.783 -1.340 -6.495 1.00 95.81 108 THR A N 1
ATOM 833 C CA . THR A 1 108 ? 21.000 -1.269 -7.950 1.00 95.81 108 THR A CA 1
ATOM 834 C C . THR A 1 108 ? 19.687 -1.107 -8.707 1.00 95.81 108 THR A C 1
ATOM 836 O O . THR A 1 108 ? 19.631 -0.352 -9.673 1.00 95.81 108 THR A O 1
ATOM 839 N N . GLU A 1 109 ? 18.632 -1.770 -8.234 1.00 97.50 109 GLU A N 1
ATOM 840 C CA . GLU A 1 109 ? 17.307 -1.745 -8.846 1.00 97.50 109 GLU A CA 1
ATOM 841 C C . GLU A 1 109 ? 16.504 -0.500 -8.449 1.00 97.50 109 GLU A C 1
ATOM 843 O O . GLU A 1 109 ? 16.657 0.061 -7.355 1.00 97.50 109 GLU A O 1
ATOM 848 N N . LEU A 1 110 ? 15.604 -0.078 -9.340 1.00 98.56 110 LEU A N 1
ATOM 849 C CA . LEU A 1 110 ? 14.631 0.968 -9.037 1.00 98.56 110 LEU A CA 1
ATOM 850 C C . LEU A 1 110 ? 13.610 0.478 -7.992 1.00 98.56 110 LEU A C 1
ATOM 852 O O . LEU A 1 110 ? 13.310 -0.717 -7.936 1.00 98.56 110 LEU A O 1
ATOM 856 N N . PRO A 1 111 ? 13.002 1.382 -7.194 1.00 98.62 111 PRO A N 1
ATOM 857 C CA . PRO A 1 111 ? 12.045 1.000 -6.150 1.00 98.62 111 PRO A CA 1
ATOM 858 C C . PRO A 1 111 ? 10.881 0.129 -6.642 1.00 98.62 111 PRO A C 1
ATOM 860 O O . PRO A 1 111 ? 10.387 -0.718 -5.898 1.00 98.62 111 PRO A O 1
ATOM 863 N N . PHE A 1 112 ? 10.462 0.329 -7.895 1.00 98.62 112 PHE A N 1
ATOM 864 C CA . PHE A 1 112 ? 9.361 -0.387 -8.535 1.00 98.62 112 PHE A CA 1
ATOM 865 C C . PHE A 1 112 ? 9.807 -1.285 -9.702 1.00 98.62 112 PHE A C 1
ATOM 867 O O . PHE A 1 112 ? 8.992 -1.594 -10.564 1.00 98.62 112 PHE A O 1
ATOM 874 N N . ALA A 1 113 ? 11.066 -1.742 -9.707 1.00 97.94 113 ALA A N 1
ATOM 875 C CA . ALA A 1 113 ? 11.601 -2.656 -10.720 1.00 97.94 113 ALA A CA 1
ATOM 876 C C . ALA A 1 113 ? 11.315 -2.172 -12.161 1.00 97.94 113 ALA A C 1
ATOM 878 O O . ALA A 1 113 ? 11.682 -1.051 -12.510 1.00 97.94 113 ALA A O 1
ATOM 879 N N . ASP A 1 114 ? 10.666 -3.004 -12.975 1.00 98.19 114 ASP A N 1
ATOM 880 C CA . ASP A 1 114 ? 10.297 -2.770 -14.374 1.00 98.19 114 ASP A CA 1
ATOM 881 C C . ASP A 1 114 ? 8.899 -2.148 -14.561 1.00 98.19 114 ASP A C 1
ATOM 883 O O . ASP A 1 114 ? 8.462 -1.988 -15.700 1.00 98.19 114 ASP A O 1
ATOM 887 N N . ILE A 1 115 ? 8.203 -1.753 -13.483 1.00 98.56 115 ILE A N 1
ATOM 888 C CA . ILE A 1 115 ? 6.907 -1.068 -13.602 1.00 98.56 115 ILE A CA 1
ATOM 889 C C . ILE A 1 115 ? 7.072 0.247 -14.384 1.00 98.56 115 ILE A C 1
ATOM 891 O O . ILE A 1 115 ? 7.884 1.090 -13.978 1.00 98.56 115 ILE A O 1
ATOM 895 N N . PRO A 1 116 ? 6.272 0.487 -15.447 1.00 97.81 116 PRO A N 1
ATOM 896 C CA . PRO A 1 116 ? 6.346 1.715 -16.229 1.00 97.81 116 PRO A CA 1
ATOM 897 C C . PRO A 1 116 ? 6.192 2.973 -15.368 1.00 97.81 116 PRO A C 1
ATOM 899 O O . PRO A 1 116 ? 5.297 3.085 -14.526 1.00 97.81 116 PRO A O 1
ATOM 902 N N . GLN A 1 117 ? 7.061 3.960 -15.596 1.00 97.56 117 GLN A N 1
ATOM 903 C CA . GLN A 1 117 ? 7.089 5.200 -14.813 1.00 97.56 117 GLN A CA 1
ATOM 904 C C . GLN A 1 117 ? 5.750 5.957 -14.845 1.00 97.56 117 GLN A C 1
ATOM 906 O O . GLN A 1 117 ? 5.373 6.618 -13.874 1.00 97.56 117 GLN A O 1
ATOM 911 N N . ASP A 1 118 ? 5.042 5.887 -15.966 1.00 96.75 118 ASP A N 1
ATOM 912 C CA . ASP A 1 118 ? 3.743 6.512 -16.181 1.00 96.75 118 ASP A CA 1
ATOM 913 C C . ASP A 1 118 ? 2.570 5.705 -15.596 1.00 96.75 118 ASP A C 1
ATOM 915 O O . ASP A 1 118 ? 1.499 6.275 -15.396 1.00 96.75 118 ASP A O 1
ATOM 919 N N . ALA A 1 119 ? 2.781 4.441 -15.214 1.00 97.75 119 ALA A N 1
ATOM 920 C CA . ALA A 1 119 ? 1.836 3.654 -14.422 1.00 97.75 119 ALA A CA 1
ATOM 921 C C . ALA A 1 119 ? 1.911 3.977 -12.914 1.00 97.75 119 ALA A C 1
ATOM 923 O O . ALA A 1 119 ? 0.935 3.783 -12.185 1.00 97.75 119 ALA A O 1
ATOM 924 N N . LEU A 1 120 ? 3.028 4.528 -12.414 1.00 98.44 120 LEU A N 1
ATOM 925 C CA . LEU A 1 120 ? 3.191 4.841 -10.983 1.00 98.44 120 LEU A CA 1
ATOM 926 C C . LEU A 1 120 ? 2.107 5.779 -10.410 1.00 98.44 120 LEU A C 1
ATOM 928 O O . LEU A 1 120 ? 1.624 5.509 -9.304 1.00 98.44 120 LEU A O 1
ATOM 932 N N . PRO A 1 121 ? 1.675 6.859 -11.097 1.00 98.12 121 PRO A N 1
ATOM 933 C CA . PRO A 1 121 ? 0.548 7.669 -10.638 1.00 98.12 121 PRO A CA 1
ATOM 934 C C . PRO A 1 121 ? -0.746 6.863 -10.462 1.00 98.12 121 PRO A C 1
ATOM 936 O O . PRO A 1 121 ? -1.470 7.107 -9.497 1.00 98.12 121 PRO A O 1
ATOM 939 N N . ILE A 1 122 ? -1.001 5.880 -11.333 1.00 96.94 122 ILE A N 1
ATOM 940 C CA . ILE A 1 122 ? -2.190 5.018 -11.277 1.00 96.94 122 ILE A CA 1
ATOM 941 C C . ILE A 1 122 ? -2.124 4.082 -10.076 1.00 96.94 122 ILE A C 1
ATOM 943 O O . ILE A 1 122 ? -3.101 3.978 -9.339 1.00 96.94 122 ILE A O 1
ATOM 947 N N . LEU A 1 123 ? -0.956 3.503 -9.779 1.00 97.81 123 LEU A N 1
ATOM 948 C CA . LEU A 1 123 ? -0.750 2.731 -8.545 1.00 97.81 123 LEU A CA 1
ATOM 949 C C . LEU A 1 123 ? -0.993 3.583 -7.293 1.00 97.81 123 LEU A C 1
ATOM 951 O O . LEU A 1 123 ? -1.669 3.154 -6.354 1.00 97.81 123 LEU A O 1
ATOM 955 N N . GLY A 1 124 ? -0.478 4.816 -7.288 1.00 97.94 124 GLY A N 1
ATOM 956 C CA . GLY A 1 124 ? -0.717 5.772 -6.209 1.00 97.94 124 GLY A CA 1
ATOM 957 C C . GLY A 1 124 ? -2.199 6.131 -6.055 1.00 97.94 124 GLY A C 1
ATOM 958 O O . GLY A 1 124 ? -2.702 6.212 -4.934 1.00 97.94 124 GLY A O 1
ATOM 959 N N . GLN A 1 125 ? -2.917 6.313 -7.165 1.00 97.88 125 GLN A N 1
ATOM 960 C CA . GLN A 1 125 ? -4.354 6.585 -7.163 1.00 97.88 125 GLN A CA 1
ATOM 961 C C . GLN A 1 125 ? -5.158 5.374 -6.685 1.00 97.88 125 GLN A C 1
ATOM 963 O O . GLN A 1 125 ? -6.050 5.541 -5.855 1.00 97.88 125 GLN A O 1
ATOM 968 N N . ALA A 1 126 ? -4.832 4.169 -7.150 1.00 98.06 126 ALA A N 1
ATOM 969 C CA . ALA A 1 126 ? -5.460 2.927 -6.721 1.00 98.06 126 ALA A CA 1
ATOM 970 C C . ALA A 1 126 ? -5.317 2.742 -5.201 1.00 98.06 126 ALA A C 1
ATOM 972 O O . ALA A 1 126 ? -6.315 2.528 -4.511 1.00 98.06 126 ALA A O 1
ATOM 973 N N . GLN A 1 127 ? -4.111 2.939 -4.653 1.00 98.62 127 GLN A N 1
ATOM 974 C CA . GLN A 1 127 ? -3.891 2.879 -3.207 1.00 98.62 127 GLN A CA 1
ATOM 975 C C . GLN A 1 127 ? -4.669 3.966 -2.453 1.00 98.62 127 GLN A C 1
ATOM 977 O O . GLN A 1 127 ? -5.235 3.691 -1.397 1.00 98.62 127 GLN A O 1
ATOM 982 N N . LYS A 1 128 ? -4.736 5.193 -2.985 1.00 98.69 128 LYS A N 1
ATOM 983 C CA . LYS A 1 128 ? -5.538 6.249 -2.358 1.00 98.69 128 LYS A CA 1
ATOM 984 C C . LYS A 1 128 ? -7.023 5.880 -2.320 1.00 98.69 128 LYS A C 1
ATOM 986 O O . LYS A 1 128 ? -7.676 6.105 -1.310 1.00 98.69 128 LYS A O 1
ATOM 991 N N . ARG A 1 129 ? -7.559 5.318 -3.406 1.00 98.50 129 ARG A N 1
ATOM 992 C CA . ARG A 1 129 ? -8.958 4.876 -3.457 1.00 98.50 129 ARG A CA 1
ATOM 993 C C . ARG A 1 129 ? -9.223 3.776 -2.430 1.00 98.50 129 ARG A C 1
ATOM 995 O O . ARG A 1 129 ? -10.252 3.826 -1.773 1.00 98.50 129 ARG A O 1
ATOM 1002 N N . LEU A 1 130 ? -8.289 2.841 -2.243 1.00 98.69 130 LEU A N 1
ATOM 1003 C CA . LEU A 1 130 ? -8.369 1.845 -1.171 1.00 98.69 130 LEU A CA 1
ATOM 1004 C C . LEU A 1 130 ? -8.415 2.500 0.215 1.00 98.69 130 LEU A C 1
ATOM 1006 O O . LEU A 1 130 ? -9.281 2.162 1.013 1.00 98.69 130 LEU A O 1
ATOM 1010 N N . ASP A 1 131 ? -7.519 3.447 0.489 1.00 98.81 131 ASP A N 1
ATOM 1011 C CA . ASP A 1 131 ? -7.492 4.188 1.756 1.00 98.81 131 ASP A CA 1
ATOM 1012 C C . ASP A 1 131 ? -8.819 4.926 2.017 1.00 98.81 131 ASP A C 1
ATOM 1014 O O . ASP A 1 131 ? -9.379 4.825 3.108 1.00 98.81 131 ASP A O 1
ATOM 1018 N N . ASP A 1 132 ? -9.381 5.579 0.994 1.00 98.69 132 ASP A N 1
ATOM 1019 C CA . ASP A 1 132 ? -10.683 6.249 1.080 1.00 98.69 132 ASP A CA 1
ATOM 1020 C C . ASP A 1 132 ? -11.820 5.245 1.398 1.00 98.69 132 ASP A C 1
ATOM 1022 O O . ASP A 1 132 ? -12.671 5.525 2.246 1.00 98.69 132 ASP A O 1
ATOM 1026 N N . ARG A 1 133 ? -11.815 4.052 0.776 1.00 98.56 133 ARG A N 1
ATOM 1027 C CA . ARG A 1 133 ? -12.787 2.970 1.042 1.00 98.56 133 ARG A CA 1
ATOM 1028 C C . ARG A 1 133 ? -12.654 2.405 2.458 1.00 98.56 133 ARG A C 1
ATOM 1030 O O . ARG A 1 133 ? -13.658 2.214 3.138 1.00 98.56 133 ARG A O 1
ATOM 1037 N N . MET A 1 134 ? -11.426 2.192 2.933 1.00 98.81 134 MET A N 1
ATOM 1038 C CA .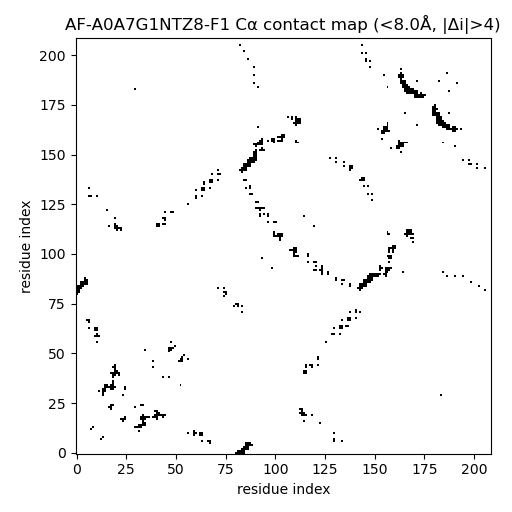 MET A 1 134 ? -11.167 1.712 4.295 1.00 98.81 134 MET A CA 1
ATOM 1039 C C . MET A 1 134 ? -11.622 2.726 5.352 1.00 98.81 134 MET A C 1
ATOM 1041 O O . MET A 1 134 ? -12.268 2.341 6.326 1.00 98.81 134 MET A O 1
ATOM 1045 N N . LYS A 1 135 ? -11.343 4.020 5.143 1.00 98.62 135 LYS A N 1
ATOM 1046 C CA . LYS A 1 135 ? -11.820 5.109 6.014 1.00 98.62 135 LYS A CA 1
ATOM 1047 C C . LYS A 1 135 ? -13.335 5.142 6.105 1.00 98.62 135 LYS A C 1
ATOM 1049 O O . LYS A 1 135 ? -13.876 5.242 7.203 1.00 98.62 135 LYS A O 1
ATOM 1054 N N . LYS A 1 136 ? -14.007 5.053 4.953 1.00 98.50 136 LYS A N 1
ATOM 1055 C CA . LYS A 1 136 ? -15.467 5.024 4.886 1.00 98.50 136 LYS A CA 1
ATOM 1056 C C . LYS A 1 136 ? -16.028 3.828 5.658 1.00 98.50 136 LYS A C 1
ATOM 1058 O O . LYS A 1 136 ? -16.844 4.031 6.549 1.00 98.50 136 LYS A O 1
ATOM 1063 N N . ALA A 1 137 ? -15.534 2.619 5.386 1.00 98.44 137 ALA A N 1
ATOM 1064 C CA . ALA A 1 137 ? -16.000 1.409 6.061 1.00 98.44 137 ALA A CA 1
ATOM 1065 C C . ALA A 1 137 ? -15.808 1.478 7.587 1.00 98.44 137 ALA A C 1
ATOM 1067 O O . ALA A 1 137 ? -16.701 1.080 8.335 1.00 98.44 137 ALA A O 1
ATOM 1068 N N . ALA A 1 138 ? -14.675 2.015 8.058 1.00 98.44 138 ALA A N 1
ATOM 1069 C CA . ALA A 1 138 ? -14.432 2.224 9.484 1.00 98.44 138 ALA A CA 1
ATOM 1070 C C . ALA A 1 138 ? -15.433 3.218 10.096 1.00 98.44 138 ALA A C 1
ATOM 1072 O O . ALA A 1 138 ? -16.093 2.888 11.083 1.00 98.44 138 ALA A O 1
ATOM 1073 N N . ALA A 1 139 ? -15.602 4.390 9.474 1.00 98.38 139 ALA A N 1
ATOM 1074 C CA . ALA A 1 139 ? -16.514 5.429 9.947 1.00 98.38 139 ALA A CA 1
ATOM 1075 C C . ALA A 1 139 ? -17.971 4.942 10.014 1.00 98.38 139 ALA A C 1
ATOM 1077 O O . ALA A 1 139 ? -18.625 5.099 11.045 1.00 98.38 139 ALA A O 1
ATOM 1078 N N . ASP A 1 140 ? -18.455 4.287 8.957 1.00 98.19 140 ASP A N 1
ATOM 1079 C CA . ASP A 1 140 ? -19.842 3.817 8.863 1.00 98.19 140 ASP A CA 1
ATOM 1080 C C . ASP A 1 140 ? -20.164 2.696 9.866 1.00 98.19 140 ASP A C 1
ATOM 1082 O O . ASP A 1 140 ? -21.325 2.491 10.219 1.00 98.19 140 ASP A O 1
ATOM 1086 N N . ASN A 1 141 ? -19.145 1.991 10.370 1.00 97.94 141 ASN A N 1
ATOM 1087 C CA . ASN A 1 141 ? -19.305 0.881 11.313 1.00 97.94 141 ASN A CA 1
ATOM 1088 C C . ASN A 1 141 ? -18.822 1.203 12.734 1.00 97.94 141 ASN A C 1
ATOM 1090 O O . ASN A 1 141 ? -18.752 0.296 13.572 1.00 97.94 141 ASN A O 1
ATOM 1094 N N . GLY A 1 142 ? -18.500 2.468 13.028 1.00 96.81 142 GLY A N 1
ATOM 1095 C CA . GLY A 1 142 ? -18.047 2.908 14.350 1.00 96.81 142 GLY A CA 1
ATOM 1096 C C . GLY A 1 142 ? -16.724 2.270 14.780 1.00 96.81 142 GLY A C 1
ATOM 1097 O O . GLY A 1 142 ? -16.597 1.829 15.924 1.00 96.81 142 GLY A O 1
ATOM 1098 N N . ALA A 1 143 ? -15.784 2.137 13.847 1.00 98.44 143 ALA A N 1
ATOM 1099 C CA . AL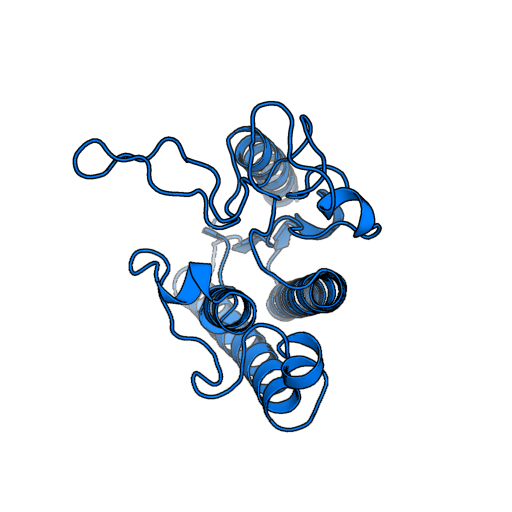A A 1 143 ? -14.405 1.750 14.110 1.00 98.44 143 ALA A CA 1
ATOM 1100 C C . ALA A 1 143 ? -13.475 2.958 13.931 1.00 98.44 143 ALA A C 1
ATOM 1102 O O . ALA A 1 143 ? -13.705 3.812 13.073 1.00 98.44 143 ALA A O 1
ATOM 1103 N N . ASP A 1 144 ? -12.405 3.003 14.716 1.00 98.56 144 ASP A N 1
ATOM 1104 C CA . ASP A 1 144 ? -11.345 3.998 14.586 1.00 98.56 144 ASP A CA 1
ATOM 1105 C C . ASP A 1 144 ? -10.413 3.629 13.418 1.00 98.56 144 ASP A C 1
ATOM 1107 O O . ASP A 1 144 ? -10.282 2.453 13.054 1.00 98.56 144 ASP A O 1
ATOM 1111 N N . PHE A 1 145 ? -9.761 4.620 12.803 1.00 98.75 145 PHE A N 1
ATOM 1112 C CA . PHE A 1 145 ? -8.941 4.407 11.607 1.00 98.75 145 PHE A CA 1
ATOM 1113 C C . PHE A 1 145 ? -7.546 5.024 11.722 1.00 98.75 145 PHE A C 1
ATOM 1115 O O . PHE A 1 145 ? -7.387 6.240 11.814 1.00 98.75 145 PHE A O 1
ATOM 1122 N N . VAL A 1 146 ? -6.512 4.187 11.596 1.00 98.88 146 VAL A N 1
ATOM 1123 C CA . VAL A 1 146 ? -5.115 4.643 11.549 1.00 98.88 146 VAL A CA 1
ATOM 1124 C C . VAL A 1 146 ? -4.731 4.972 10.108 1.00 98.88 146 VAL A C 1
ATOM 1126 O O . VAL A 1 146 ? -4.359 4.091 9.328 1.00 98.88 146 VAL A O 1
ATOM 1129 N N . ASP A 1 147 ? -4.761 6.259 9.763 1.00 98.62 147 ASP A N 1
ATOM 1130 C CA . ASP A 1 147 ? -4.408 6.756 8.428 1.00 98.62 147 ASP A CA 1
ATOM 1131 C C . ASP A 1 147 ? -2.892 6.794 8.192 1.00 98.62 147 ASP A C 1
ATOM 1133 O O . ASP A 1 147 ? -2.217 7.820 8.331 1.00 98.62 147 ASP A O 1
ATOM 1137 N N . LEU A 1 148 ? -2.327 5.647 7.822 1.00 98.88 148 LEU A N 1
ATOM 1138 C CA . LEU A 1 148 ? -0.918 5.563 7.455 1.00 98.88 148 LEU A CA 1
ATOM 1139 C C . LEU A 1 148 ? -0.616 6.229 6.112 1.00 98.88 148 LEU A C 1
ATOM 1141 O O . LEU A 1 148 ? 0.474 6.790 5.963 1.00 98.88 148 LEU A O 1
ATOM 1145 N N . TYR A 1 149 ? -1.546 6.204 5.154 1.00 98.75 149 TYR A N 1
ATOM 1146 C CA . TYR A 1 149 ? -1.342 6.744 3.810 1.00 98.75 149 TYR A CA 1
ATOM 1147 C C . TYR A 1 149 ? -1.038 8.249 3.852 1.00 98.75 149 TYR A C 1
ATOM 1149 O O . TYR A 1 149 ? -0.046 8.707 3.269 1.00 98.75 149 TYR A O 1
ATOM 1157 N N . ALA A 1 150 ? -1.825 9.026 4.603 1.00 98.25 150 ALA A N 1
ATOM 1158 C CA . ALA A 1 150 ? -1.606 10.463 4.764 1.00 98.25 150 ALA A CA 1
ATOM 1159 C C . ALA A 1 150 ? -0.297 10.790 5.501 1.00 98.25 150 ALA A C 1
ATOM 1161 O O . ALA A 1 150 ? 0.296 11.848 5.287 1.00 98.25 150 ALA A O 1
ATOM 1162 N N . ASN A 1 151 ? 0.187 9.871 6.339 1.00 98.06 151 ASN A N 1
ATOM 1163 C CA . ASN A 1 151 ? 1.308 10.096 7.248 1.00 98.06 151 ASN A CA 1
ATOM 1164 C C . ASN A 1 151 ? 2.653 9.527 6.764 1.00 98.06 151 ASN A C 1
ATOM 1166 O O . ASN A 1 151 ? 3.630 9.575 7.511 1.00 98.06 151 ASN A O 1
ATOM 1170 N N . THR A 1 152 ? 2.727 9.009 5.533 1.00 98.75 152 THR A N 1
ATOM 1171 C CA . THR A 1 152 ? 3.936 8.358 4.980 1.00 98.75 152 THR A CA 1
ATOM 1172 C C . THR A 1 152 ? 4.353 8.885 3.604 1.00 98.75 152 THR A C 1
ATOM 1174 O O . THR A 1 152 ? 5.184 8.287 2.928 1.00 98.75 152 THR A O 1
ATOM 1177 N N . GLY A 1 153 ? 3.856 10.056 3.189 1.00 98.38 153 GLY A N 1
ATOM 1178 C CA . GLY A 1 153 ? 4.184 10.655 1.885 1.00 98.38 153 GLY A CA 1
ATOM 1179 C C . GLY A 1 153 ? 5.648 11.059 1.662 1.00 98.38 153 GLY A C 1
ATOM 1180 O O . GLY A 1 153 ? 6.000 11.412 0.538 1.00 98.38 153 GLY A O 1
ATOM 1181 N N . SER A 1 154 ? 6.482 11.009 2.703 1.00 98.31 154 SER A N 1
ATOM 1182 C CA . SER A 1 154 ? 7.941 11.190 2.649 1.00 98.31 154 SER A CA 1
ATOM 1183 C C . SER A 1 154 ? 8.721 9.940 3.086 1.00 98.31 154 SER A C 1
ATOM 1185 O O . SER A 1 154 ? 9.932 10.013 3.303 1.00 98.31 154 SER A O 1
ATOM 1187 N N . ASN A 1 155 ? 8.038 8.802 3.227 1.00 98.81 155 ASN A N 1
ATOM 1188 C CA . ASN A 1 155 ? 8.593 7.492 3.574 1.00 98.81 155 ASN A CA 1
ATOM 1189 C C . ASN A 1 155 ? 8.119 6.412 2.591 1.00 98.81 155 ASN A C 1
ATOM 1191 O O . ASN A 1 155 ? 8.028 5.239 2.943 1.00 98.81 155 ASN A O 1
ATOM 1195 N N . THR A 1 156 ? 7.817 6.815 1.364 1.00 98.88 156 THR A N 1
ATOM 1196 C CA . THR A 1 156 ? 7.405 5.927 0.275 1.00 98.88 156 THR A CA 1
ATOM 1197 C C . THR A 1 156 ? 8.577 5.067 -0.198 1.00 98.88 156 THR A C 1
ATOM 1199 O O . THR A 1 156 ? 9.708 5.271 0.251 1.00 98.88 156 THR A O 1
ATOM 1202 N N . ALA A 1 157 ? 8.351 4.142 -1.135 1.00 98.81 157 ALA A N 1
ATOM 1203 C CA . ALA A 1 157 ? 9.430 3.313 -1.691 1.00 98.81 157 ALA A CA 1
ATOM 1204 C C . ALA A 1 157 ? 10.537 4.157 -2.355 1.00 98.81 157 ALA A C 1
ATOM 1206 O O . ALA A 1 157 ? 11.699 3.762 -2.396 1.00 98.81 157 ALA A O 1
ATOM 1207 N N . CYS A 1 158 ? 10.189 5.362 -2.816 1.00 98.81 158 CYS A N 1
ATOM 1208 C CA . CYS A 1 158 ? 11.064 6.228 -3.601 1.00 98.81 158 CYS A CA 1
ATOM 1209 C C . CYS A 1 158 ? 11.733 7.349 -2.794 1.00 98.81 158 CYS A C 1
ATOM 1211 O O . CYS A 1 158 ? 12.351 8.240 -3.369 1.00 98.81 158 CYS A O 1
ATOM 1213 N N . ASP A 1 159 ? 11.626 7.352 -1.463 1.00 98.75 159 ASP A N 1
ATOM 1214 C CA . ASP A 1 159 ? 12.250 8.386 -0.624 1.00 98.75 159 ASP A CA 1
ATOM 1215 C C . ASP A 1 159 ? 13.702 8.042 -0.220 1.00 98.75 159 ASP A C 1
ATOM 1217 O O . ASP A 1 159 ? 14.201 8.479 0.820 1.00 98.75 159 ASP A O 1
ATOM 1221 N N . GLY A 1 160 ? 14.406 7.265 -1.053 1.00 98.38 160 GLY A N 1
ATOM 1222 C CA . GLY A 1 160 ? 15.834 6.965 -0.920 1.00 98.38 160 GLY A CA 1
ATOM 1223 C C . GLY A 1 160 ? 16.198 6.339 0.431 1.00 98.38 160 GLY A C 1
ATOM 1224 O O . GLY A 1 160 ? 15.675 5.291 0.812 1.00 98.38 160 GLY A O 1
ATOM 1225 N N . ALA A 1 161 ? 17.099 6.983 1.180 1.00 98.25 161 ALA A N 1
ATOM 1226 C CA . ALA A 1 161 ? 17.480 6.546 2.530 1.00 98.25 161 ALA A CA 1
ATOM 1227 C C . ALA A 1 161 ? 16.361 6.740 3.574 1.00 98.25 161 ALA A C 1
ATOM 1229 O O . ALA A 1 161 ? 16.409 6.160 4.657 1.00 98.25 161 ALA A O 1
ATOM 1230 N N . ASN A 1 162 ? 15.347 7.556 3.270 1.00 98.44 162 ASN A N 1
ATOM 1231 C CA . ASN A 1 162 ? 14.207 7.794 4.148 1.00 98.44 162 ASN A CA 1
ATOM 1232 C C . ASN A 1 162 ? 13.031 6.840 3.873 1.00 98.44 162 ASN A C 1
ATOM 1234 O O . ASN A 1 162 ? 12.015 6.948 4.565 1.00 98.44 162 ASN A O 1
ATOM 1238 N N . ARG A 1 163 ? 13.147 5.929 2.892 1.00 98.81 163 ARG A N 1
ATOM 1239 C CA . ARG A 1 163 ? 12.073 4.999 2.515 1.00 98.81 163 ARG A CA 1
ATOM 1240 C C . ARG A 1 163 ? 11.652 4.130 3.699 1.00 98.81 163 ARG A C 1
ATOM 1242 O O . ARG A 1 163 ? 12.487 3.548 4.390 1.00 98.81 163 ARG A O 1
ATOM 1249 N N . GLY A 1 164 ? 10.348 4.067 3.931 1.00 98.81 164 GLY A N 1
ATOM 1250 C CA . GLY A 1 164 ? 9.707 3.138 4.858 1.00 98.81 164 GLY A CA 1
ATOM 1251 C C . GLY A 1 164 ? 9.187 1.885 4.157 1.00 98.81 164 GLY A C 1
ATOM 1252 O O . GLY A 1 164 ? 8.716 0.972 4.817 1.00 98.81 164 GLY A O 1
ATOM 1253 N N . ILE A 1 165 ? 9.269 1.833 2.831 1.00 98.88 165 ILE A N 1
ATOM 1254 C CA . ILE A 1 165 ? 8.822 0.717 2.003 1.00 98.88 165 ILE A CA 1
ATOM 1255 C C . ILE A 1 165 ? 10.051 0.149 1.303 1.00 98.88 165 ILE A C 1
ATOM 1257 O O . ILE A 1 165 ? 10.810 0.911 0.700 1.00 98.88 165 ILE A O 1
ATOM 1261 N N . GLY A 1 166 ? 10.268 -1.160 1.419 1.00 98.75 166 GLY A N 1
ATOM 1262 C CA . GLY A 1 166 ? 11.306 -1.845 0.655 1.00 98.75 166 GLY A CA 1
ATOM 1263 C C . GLY A 1 166 ? 10.904 -1.968 -0.814 1.00 98.75 166 GLY A C 1
ATOM 1264 O O . GLY A 1 166 ? 9.725 -2.156 -1.121 1.00 98.75 166 GLY A O 1
ATOM 1265 N N . GLY A 1 167 ? 11.871 -1.839 -1.722 1.00 98.56 167 GLY A N 1
ATOM 1266 C CA . GLY A 1 167 ? 11.629 -1.965 -3.161 1.00 98.56 167 GLY A CA 1
ATOM 1267 C C . GLY A 1 167 ? 11.054 -3.330 -3.562 1.00 98.56 167 GLY A C 1
ATOM 1268 O O . GLY A 1 167 ? 11.148 -4.306 -2.818 1.00 98.56 167 GLY A O 1
ATOM 1269 N N . LEU A 1 168 ? 10.457 -3.417 -4.753 1.00 98.44 168 LEU A N 1
ATOM 1270 C CA . LEU A 1 168 ? 9.790 -4.644 -5.215 1.00 98.44 168 LEU A CA 1
ATOM 1271 C C . LEU A 1 168 ? 10.729 -5.853 -5.286 1.00 98.44 168 LEU A C 1
ATOM 1273 O O . LEU A 1 168 ? 10.354 -6.936 -4.842 1.00 98.44 168 LEU A O 1
ATOM 1277 N N . THR A 1 169 ? 11.945 -5.644 -5.786 1.00 97.81 169 THR A N 1
ATOM 1278 C CA . THR A 1 169 ? 13.009 -6.653 -5.907 1.00 97.81 169 THR A CA 1
ATOM 1279 C C . THR A 1 169 ? 14.140 -6.438 -4.895 1.00 97.81 169 THR A C 1
ATOM 1281 O O . THR A 1 169 ? 15.135 -7.156 -4.908 1.00 97.81 169 THR A O 1
ATOM 1284 N N . GLU A 1 170 ? 13.993 -5.470 -3.982 1.00 98.12 170 GLU A N 1
ATOM 1285 C CA . GLU A 1 170 ? 14.959 -5.222 -2.910 1.00 98.12 170 GLU A CA 1
ATOM 1286 C C . GLU A 1 170 ? 14.948 -6.393 -1.924 1.00 98.12 170 GLU A C 1
ATOM 1288 O O . GLU A 1 170 ? 13.890 -6.751 -1.410 1.00 98.12 170 GLU A O 1
ATOM 1293 N N . ASN A 1 171 ? 16.119 -6.938 -1.598 1.00 97.81 171 ASN A N 1
ATOM 1294 C CA . ASN A 1 171 ? 16.256 -8.014 -0.618 1.00 97.81 171 ASN A CA 1
ATOM 1295 C C . ASN A 1 171 ? 15.709 -7.611 0.758 1.00 97.81 171 ASN A C 1
ATOM 1297 O O . ASN A 1 171 ? 16.125 -6.605 1.341 1.00 97.81 171 ASN A O 1
ATOM 1301 N N . SER A 1 172 ? 14.821 -8.440 1.303 1.00 97.44 172 SER A N 1
ATOM 1302 C CA . SER A 1 172 ? 14.388 -8.351 2.694 1.00 97.44 172 SER A CA 1
ATOM 1303 C C . SER A 1 172 ? 15.347 -9.081 3.635 1.00 97.44 172 SER A C 1
ATOM 1305 O O . SER A 1 172 ? 16.381 -9.611 3.232 1.00 97.44 172 SER A O 1
ATOM 1307 N N . LYS A 1 173 ? 14.986 -9.109 4.921 1.00 96.31 173 LYS A N 1
ATOM 1308 C CA . LYS A 1 173 ? 15.666 -9.918 5.941 1.00 96.31 173 LYS A CA 1
ATOM 1309 C C . LYS A 1 173 ? 15.227 -11.382 5.965 1.00 96.31 173 LYS A C 1
ATOM 1311 O O . LYS A 1 173 ? 15.756 -12.150 6.763 1.00 96.31 173 LYS A O 1
ATOM 1316 N N . LEU A 1 174 ? 14.222 -11.754 5.173 1.00 96.56 174 LEU A N 1
ATOM 1317 C CA . LEU A 1 174 ? 13.782 -13.138 5.071 1.00 96.56 174 LEU A CA 1
ATOM 1318 C C . LEU A 1 174 ? 14.687 -13.880 4.099 1.00 96.56 174 LEU A C 1
ATOM 1320 O O . LEU A 1 174 ? 14.924 -13.406 2.993 1.00 96.56 174 LEU A O 1
ATOM 1324 N N . GLU A 1 175 ? 15.132 -15.065 4.497 1.00 95.44 175 GLU A N 1
ATOM 1325 C CA . GLU A 1 175 ? 15.905 -15.961 3.646 1.00 95.44 175 GLU A CA 1
ATOM 1326 C C . GLU A 1 175 ? 15.190 -17.302 3.512 1.00 95.44 175 GLU A C 1
ATOM 1328 O O . GLU A 1 175 ? 14.68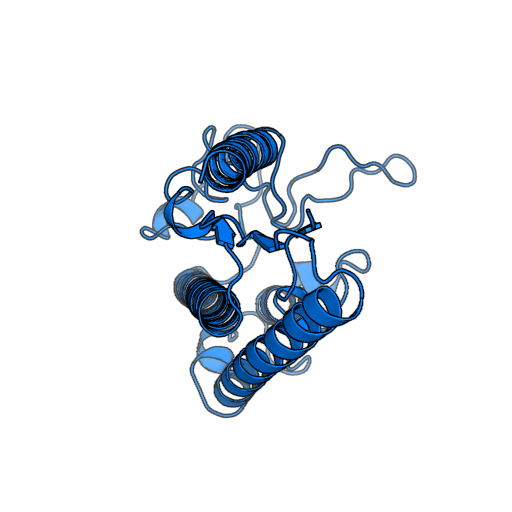2 -17.859 4.488 1.00 95.44 175 GLU A O 1
ATOM 1333 N N . LEU A 1 176 ? 15.180 -17.840 2.296 1.00 94.81 176 LEU A N 1
ATOM 1334 C CA . LEU A 1 176 ? 14.696 -19.179 1.998 1.00 94.81 176 LEU A CA 1
ATOM 1335 C C . LEU A 1 176 ? 15.765 -19.902 1.180 1.00 94.81 176 LEU A C 1
ATOM 1337 O O . LEU A 1 176 ? 16.209 -19.405 0.150 1.00 94.81 176 LEU A O 1
ATOM 1341 N N . PHE A 1 177 ? 16.215 -21.063 1.660 1.00 93.81 177 PHE A N 1
ATOM 1342 C CA . PHE A 1 177 ? 17.313 -21.828 1.046 1.00 93.81 177 PHE A CA 1
ATOM 1343 C C . PHE A 1 177 ? 18.605 -21.009 0.824 1.00 93.81 177 PHE A C 1
ATOM 1345 O O . PHE A 1 177 ? 19.319 -21.217 -0.154 1.00 93.81 177 PHE A O 1
ATOM 1352 N N . GLY A 1 178 ? 18.908 -20.075 1.734 1.00 93.38 178 GLY A N 1
ATOM 1353 C CA . GLY A 1 178 ? 20.094 -19.211 1.655 1.00 93.38 178 GLY A CA 1
ATOM 1354 C C . GLY A 1 178 ? 20.008 -18.115 0.589 1.00 93.38 178 GLY A C 1
ATOM 1355 O O . GLY A 1 178 ? 21.030 -17.531 0.241 1.00 93.38 178 GLY A O 1
ATOM 1356 N N . GLN A 1 179 ? 18.814 -17.856 0.049 1.00 94.25 179 GLN A N 1
ATOM 1357 C CA . GLN A 1 179 ? 18.544 -16.734 -0.843 1.00 94.25 179 GLN A CA 1
ATOM 1358 C C . GLN A 1 179 ? 17.613 -15.735 -0.154 1.00 94.25 179 GLN A C 1
ATOM 1360 O O . GLN A 1 179 ? 16.604 -16.155 0.426 1.00 94.25 179 GLN A O 1
ATOM 1365 N N . PRO A 1 180 ? 17.918 -14.429 -0.207 1.00 95.44 180 PRO A N 1
ATOM 1366 C CA . PRO A 1 180 ? 17.027 -13.415 0.326 1.00 95.44 180 PRO A CA 1
ATOM 1367 C C . PRO A 1 180 ? 15.729 -13.363 -0.484 1.00 95.44 180 PRO A C 1
ATOM 1369 O O . PRO A 1 180 ? 15.727 -13.450 -1.711 1.00 95.44 180 PRO A O 1
ATOM 1372 N N . ILE A 1 181 ? 14.614 -13.196 0.217 1.00 97.06 181 ILE A N 1
ATOM 1373 C CA . ILE A 1 181 ? 13.306 -12.949 -0.385 1.00 97.06 181 ILE A CA 1
ATOM 1374 C C . ILE A 1 181 ? 13.119 -11.439 -0.534 1.00 97.06 181 ILE A C 1
ATOM 1376 O O . ILE A 1 181 ? 13.407 -10.717 0.423 1.00 97.06 181 ILE A O 1
ATOM 1380 N N . PRO A 1 182 ? 12.627 -10.930 -1.674 1.00 97.88 182 PRO A N 1
ATOM 1381 C CA . PRO A 1 182 ? 12.365 -9.506 -1.829 1.00 97.88 182 PRO A CA 1
ATOM 1382 C C . PRO A 1 182 ? 11.325 -8.946 -0.849 1.00 97.88 182 PRO A C 1
ATOM 1384 O O . PRO A 1 182 ? 10.452 -9.661 -0.358 1.00 97.88 182 PRO A O 1
ATOM 1387 N N . TRP A 1 183 ? 11.378 -7.638 -0.597 1.00 98.38 183 TRP A N 1
ATOM 1388 C CA . TRP A 1 183 ? 10.372 -6.931 0.201 1.00 98.38 183 TRP A CA 1
ATOM 1389 C C . TRP A 1 183 ? 9.004 -6.872 -0.478 1.00 98.38 183 TRP A C 1
ATOM 1391 O O . TRP A 1 183 ? 7.999 -6.721 0.215 1.00 98.38 183 TRP A O 1
ATOM 1401 N N . TYR A 1 184 ? 8.933 -6.944 -1.810 1.00 98.31 184 TYR A N 1
ATOM 1402 C CA . TYR A 1 184 ? 7.679 -6.871 -2.568 1.00 98.31 184 TYR A CA 1
ATOM 1403 C C . TYR A 1 184 ? 6.796 -5.662 -2.205 1.00 98.31 184 TYR A C 1
ATOM 1405 O O . TYR A 1 184 ? 5.575 -5.779 -2.119 1.00 98.31 184 TYR A O 1
ATOM 1413 N N . GLY A 1 185 ? 7.400 -4.499 -1.937 1.00 97.94 185 GLY A N 1
ATOM 1414 C CA . GLY A 1 185 ? 6.646 -3.294 -1.575 1.00 97.94 185 GLY A CA 1
ATOM 1415 C C . GLY A 1 185 ? 6.084 -3.299 -0.149 1.00 97.94 185 GLY A C 1
ATOM 1416 O O . GLY A 1 185 ? 5.201 -2.501 0.161 1.00 97.94 185 GLY A O 1
ATOM 1417 N N . HIS A 1 186 ? 6.565 -4.176 0.736 1.00 98.69 186 HIS A N 1
ATOM 1418 C CA . HIS A 1 186 ? 6.177 -4.166 2.146 1.00 98.69 186 HIS A CA 1
ATOM 1419 C C . HIS A 1 186 ? 6.962 -3.124 2.959 1.00 98.69 186 HIS A C 1
ATOM 1421 O O . HIS A 1 186 ? 8.052 -2.695 2.561 1.00 98.69 186 HIS A O 1
ATOM 1427 N N . PRO A 1 187 ? 6.437 -2.720 4.132 1.00 98.75 187 PRO A N 1
ATOM 1428 C CA . PRO A 1 187 ? 7.176 -1.892 5.072 1.00 98.75 187 PRO A CA 1
ATOM 1429 C C . PRO A 1 187 ? 8.495 -2.541 5.500 1.00 98.75 187 PRO A C 1
ATOM 1431 O O . PRO A 1 187 ? 8.510 -3.683 5.959 1.00 98.75 187 PRO A O 1
ATOM 1434 N N . ASN A 1 188 ? 9.586 -1.784 5.392 1.00 98.69 188 ASN A N 1
ATOM 1435 C CA . ASN A 1 188 ? 10.868 -2.147 5.993 1.00 98.69 188 ASN A CA 1
ATOM 1436 C C . ASN A 1 188 ? 10.878 -1.782 7.490 1.00 98.69 188 ASN A C 1
ATOM 1438 O O . ASN A 1 188 ? 9.852 -1.408 8.057 1.00 98.69 188 ASN A O 1
ATOM 1442 N N . GLU A 1 189 ? 12.031 -1.839 8.154 1.00 98.62 189 GLU A N 1
ATOM 1443 C CA . GLU A 1 189 ? 12.155 -1.535 9.587 1.00 98.62 189 GLU A CA 1
ATOM 1444 C C . GLU A 1 189 ? 11.631 -0.142 9.932 1.00 98.62 189 GLU A C 1
ATOM 1446 O O . GLU A 1 189 ? 10.897 0.030 10.903 1.00 98.62 189 GLU A O 1
ATOM 1451 N N . LYS A 1 190 ? 11.959 0.851 9.102 1.00 98.69 190 LYS A N 1
ATOM 1452 C CA . LYS A 1 190 ? 11.506 2.227 9.293 1.00 98.69 190 LYS A CA 1
ATOM 1453 C C . LYS A 1 190 ? 10.005 2.357 9.072 1.00 98.69 190 LYS A C 1
ATOM 1455 O O . LYS A 1 190 ? 9.335 3.037 9.846 1.00 98.69 190 LYS A O 1
ATOM 1460 N N . GLY A 1 191 ? 9.471 1.711 8.036 1.00 98.81 191 GLY A N 1
ATOM 1461 C CA . GLY A 1 191 ? 8.029 1.655 7.808 1.00 98.81 191 GLY A CA 1
ATOM 1462 C C . GLY A 1 191 ? 7.297 1.009 8.977 1.00 98.81 191 GLY A C 1
ATOM 1463 O O . GLY A 1 191 ? 6.322 1.572 9.471 1.00 98.81 191 GLY A O 1
ATOM 1464 N N . ARG A 1 192 ? 7.821 -0.110 9.482 1.00 98.75 192 ARG A N 1
ATOM 1465 C CA . ARG A 1 192 ? 7.315 -0.810 10.665 1.00 98.75 192 ARG A CA 1
ATOM 1466 C C . ARG A 1 192 ? 7.327 0.098 11.890 1.00 98.75 192 ARG A C 1
ATOM 1468 O O . ARG A 1 192 ? 6.335 0.151 12.606 1.00 98.75 192 ARG A O 1
ATOM 1475 N N . ASP A 1 193 ? 8.396 0.849 12.131 1.00 98.81 193 ASP A N 1
ATOM 1476 C CA . ASP A 1 193 ? 8.465 1.767 13.275 1.00 98.81 193 ASP A CA 1
ATOM 1477 C C . ASP A 1 193 ? 7.444 2.912 13.162 1.00 98.81 193 ASP A C 1
ATOM 1479 O O . ASP A 1 193 ? 6.829 3.300 14.159 1.00 98.81 193 ASP A O 1
ATOM 1483 N N . ILE A 1 194 ? 7.194 3.419 11.948 1.00 98.75 194 ILE A N 1
ATOM 1484 C CA . ILE A 1 194 ? 6.120 4.394 11.704 1.00 98.75 194 ILE A CA 1
ATOM 1485 C C . ILE A 1 194 ? 4.752 3.762 11.982 1.00 98.75 194 ILE A C 1
ATOM 1487 O O . ILE A 1 194 ? 3.936 4.380 12.666 1.00 98.75 194 ILE A O 1
ATOM 1491 N N . GLN A 1 195 ? 4.509 2.536 11.505 1.00 98.81 195 GLN A N 1
ATOM 1492 C CA . GLN A 1 195 ? 3.283 1.787 11.796 1.00 98.81 195 GLN A CA 1
ATOM 1493 C C . GLN A 1 195 ? 3.079 1.636 13.303 1.00 98.81 195 GLN A C 1
ATOM 1495 O O . GLN A 1 195 ? 2.039 2.034 13.820 1.00 98.81 195 GLN A O 1
ATOM 1500 N N . ALA A 1 196 ? 4.094 1.139 14.012 1.00 98.81 196 ALA A N 1
ATOM 1501 C CA . ALA A 1 196 ? 4.052 0.929 15.453 1.00 98.81 196 ALA A CA 1
ATOM 1502 C C . ALA A 1 196 ? 3.731 2.227 16.201 1.00 98.81 196 ALA A C 1
ATOM 1504 O O . ALA A 1 196 ? 2.831 2.250 17.036 1.00 98.81 196 ALA A O 1
ATOM 1505 N N . LYS A 1 197 ? 4.408 3.330 15.855 1.00 98.75 197 LYS A N 1
ATOM 1506 C CA . LYS A 1 197 ? 4.178 4.635 16.485 1.00 98.75 197 LYS A CA 1
ATOM 1507 C C . LYS A 1 197 ? 2.756 5.150 16.256 1.00 98.75 197 LYS A C 1
ATOM 1509 O O . LYS A 1 197 ? 2.149 5.686 17.177 1.00 98.75 197 LYS A O 1
ATOM 1514 N N . ARG A 1 198 ? 2.238 5.032 15.031 1.00 98.62 198 ARG A N 1
ATOM 1515 C CA . ARG A 1 198 ? 0.908 5.551 14.675 1.00 98.62 198 ARG A CA 1
ATOM 1516 C C . ARG A 1 198 ? -0.211 4.718 15.281 1.00 98.62 198 ARG A C 1
ATOM 1518 O O . ARG A 1 198 ? -1.139 5.290 15.832 1.00 98.62 198 ARG A O 1
ATOM 1525 N N . VAL A 1 199 ? -0.082 3.394 15.240 1.00 98.75 199 VAL A N 1
ATOM 1526 C CA . VAL A 1 199 ? -1.041 2.488 15.878 1.00 98.75 199 VAL A CA 1
ATOM 1527 C C . VAL A 1 199 ? -1.052 2.691 17.393 1.00 98.75 199 VAL A C 1
ATOM 1529 O O . VAL A 1 199 ? -2.125 2.793 17.973 1.00 98.75 199 VAL A O 1
ATOM 1532 N N . ALA A 1 200 ? 0.114 2.815 18.038 1.00 98.62 200 ALA A N 1
ATOM 1533 C CA . ALA A 1 200 ? 0.182 3.068 19.477 1.00 98.62 200 ALA A CA 1
ATOM 1534 C C . ALA A 1 200 ? -0.503 4.387 19.877 1.00 98.62 200 ALA A C 1
ATOM 1536 O O . ALA A 1 200 ? -1.259 4.401 20.843 1.00 98.62 200 ALA A O 1
ATOM 1537 N N . ALA A 1 201 ? -0.285 5.466 19.116 1.00 98.44 201 ALA A N 1
ATOM 1538 C CA . ALA A 1 201 ? -0.923 6.760 19.369 1.00 98.44 201 ALA A CA 1
ATOM 1539 C C . ALA A 1 201 ? -2.454 6.712 19.212 1.00 98.44 201 ALA A C 1
ATOM 1541 O O . ALA A 1 201 ? -3.178 7.336 19.987 1.00 98.44 201 ALA A O 1
ATOM 1542 N N . GLU A 1 202 ? -2.954 5.952 18.234 1.00 98.38 202 GLU A N 1
ATOM 1543 C CA . GLU A 1 202 ? -4.396 5.765 18.064 1.00 98.38 202 GLU A CA 1
ATOM 1544 C C . GLU A 1 202 ? -4.989 4.962 19.222 1.00 98.38 202 GLU A C 1
ATOM 1546 O O . GLU A 1 202 ? -5.986 5.364 19.806 1.00 98.38 202 GLU A O 1
ATOM 1551 N N . ILE A 1 203 ? -4.337 3.866 19.622 1.00 98.25 203 ILE A N 1
ATOM 1552 C CA . ILE A 1 203 ? -4.771 3.060 20.770 1.00 98.25 203 ILE A CA 1
ATOM 1553 C C . ILE A 1 203 ? -4.812 3.908 22.046 1.00 98.25 203 ILE A C 1
ATOM 1555 O O . ILE A 1 203 ? -5.771 3.813 22.807 1.00 98.25 203 ILE A O 1
ATOM 1559 N N . GLU A 1 204 ? -3.805 4.752 22.279 1.00 98.38 204 GLU A N 1
ATOM 1560 C CA . GLU A 1 204 ? -3.800 5.680 23.414 1.00 98.38 204 GLU A CA 1
ATOM 1561 C C . GLU A 1 204 ? -4.980 6.658 23.352 1.00 98.38 204 GLU A C 1
ATOM 1563 O O . GLU A 1 204 ? -5.609 6.920 24.374 1.00 98.38 204 GLU A O 1
ATOM 1568 N N . THR A 1 205 ? -5.328 7.156 22.166 1.00 97.81 205 THR A N 1
ATOM 1569 C CA . THR A 1 205 ? -6.490 8.039 21.984 1.00 97.81 205 THR A CA 1
ATOM 1570 C C . THR A 1 205 ? -7.797 7.303 22.289 1.00 97.81 205 THR A C 1
ATOM 1572 O O . THR A 1 205 ? -8.624 7.802 23.049 1.00 97.81 205 THR A O 1
ATOM 1575 N N . VAL A 1 206 ? -7.961 6.089 21.757 1.00 97.19 206 VAL A N 1
ATOM 1576 C CA . VAL A 1 206 ? -9.174 5.274 21.921 1.00 97.19 206 VAL A CA 1
ATOM 1577 C C . VAL A 1 206 ? -9.391 4.841 23.371 1.00 97.19 206 VAL A C 1
ATOM 1579 O O . VAL A 1 206 ? -10.522 4.839 23.839 1.00 97.19 206 VAL A O 1
ATOM 1582 N N . LEU A 1 207 ? -8.333 4.487 24.106 1.00 95.81 207 LEU A N 1
ATOM 1583 C CA . LEU A 1 207 ? -8.452 4.027 25.498 1.00 95.81 207 LEU A CA 1
ATOM 1584 C C . LEU A 1 207 ? -8.714 5.152 26.509 1.00 95.81 207 LEU A C 1
ATOM 1586 O O . LEU A 1 207 ? -9.077 4.859 27.646 1.00 95.81 207 LEU A O 1
ATOM 1590 N N . ASN A 1 208 ? -8.518 6.411 26.117 1.00 96.12 208 ASN A N 1
ATOM 1591 C CA . ASN A 1 208 ? -8.674 7.579 26.986 1.00 96.12 208 ASN A CA 1
ATOM 1592 C C . ASN A 1 208 ? -9.917 8.426 26.653 1.00 96.12 208 ASN A C 1
ATOM 1594 O O . ASN A 1 208 ? -10.005 9.569 27.108 1.00 96.12 208 ASN A O 1
ATOM 1598 N N . ARG A 1 209 ? -10.841 7.898 25.843 1.00 88.19 209 ARG A N 1
ATOM 1599 C CA . ARG A 1 209 ? -12.087 8.579 25.464 1.00 88.19 209 ARG A CA 1
ATOM 1600 C C . ARG A 1 209 ? -13.215 8.382 26.475 1.00 88.19 209 ARG A C 1
ATOM 1602 O O . ARG A 1 209 ? -13.245 7.320 27.135 1.00 88.19 209 ARG A O 1
#

Secondary structure (DSSP, 8-state):
-EEE---HHHHTHHHHHHHT-HHHHT-TTS-S--SSTTS-GGGHHHHHHSHHHHHHHHHHHHHHHHHHHHHHHHHHHH-TT--EEEEPPPPSS-SSGGGGGSPPTT-SS-TTTT--TTTHHHHHHHHHHHHHHHHHHHHHTT-EEE-TTTT-TTSSTTSGGG-SB--SSSEEEEEETTEEEE-TT-B-HHHHHHHHHHHHHHHHHHHT-

Mean predicted aligned error: 2.57 Å